Protein AF-A0A942H548-F1 (afdb_monomer_lite)

Sequence (192 aa):
MDWTNFQNAWGAPSSLSNEPTKTEELLSPDYLRLLDKLRAGETYWTFQQYADHIPQTTIDEALRCGDAIAEGKYAIKASAQLLARLQAEEAQSQMPAETLNQPESDEVAARGSIPIENSDPVQPSPRVFAAQWLRDLLQQEPRWVADIFALAKENGISIATLKRAKKSINAKSTKIGGYFGGEDTRWFWRLG

pLDDT: mean 73.09, std 19.84, range [37.75, 98.44]

Radius of gyration: 26.9 Å; chains: 1; bounding box: 75×50×57 Å

Structure (mmCIF, N/CA/C/O backbone):
data_AF-A0A942H548-F1
#
_entry.id   AF-A0A942H548-F1
#
loop_
_atom_site.group_PDB
_atom_site.id
_atom_site.type_symbol
_atom_site.label_atom_id
_atom_site.label_alt_id
_atom_site.label_comp_id
_atom_site.label_asym_id
_atom_site.label_entity_id
_atom_site.label_seq_id
_atom_site.pdbx_PDB_ins_code
_atom_site.Cartn_x
_atom_site.Cartn_y
_atom_site.Cartn_z
_atom_site.occupancy
_atom_site.B_iso_or_equiv
_atom_site.auth_seq_id
_atom_site.auth_comp_id
_atom_site.auth_asym_id
_atom_site.auth_atom_id
_atom_site.pdbx_PDB_model_num
ATOM 1 N N . MET A 1 1 ? 10.760 33.350 8.870 1.00 46.09 1 MET A N 1
ATOM 2 C CA . MET A 1 1 ? 10.696 31.973 8.336 1.00 46.09 1 MET A CA 1
ATOM 3 C C . MET A 1 1 ? 11.983 31.736 7.574 1.00 46.09 1 MET A C 1
ATOM 5 O O . MET A 1 1 ? 12.290 32.528 6.695 1.00 46.09 1 MET A O 1
ATOM 9 N N . ASP A 1 2 ? 12.767 30.749 8.002 1.00 39.16 2 ASP A N 1
ATOM 10 C CA . ASP A 1 2 ? 14.130 30.499 7.525 1.00 39.16 2 ASP A CA 1
ATOM 11 C C . ASP A 1 2 ? 14.107 29.544 6.322 1.00 39.16 2 ASP A C 1
ATOM 13 O O . ASP A 1 2 ? 13.696 28.387 6.439 1.00 39.16 2 ASP A O 1
ATOM 17 N N . TRP A 1 3 ? 14.490 30.062 5.154 1.00 37.75 3 TRP A N 1
ATOM 18 C CA . TRP A 1 3 ? 14.444 29.365 3.864 1.00 37.75 3 TRP A CA 1
ATOM 19 C C . TRP A 1 3 ? 15.502 28.259 3.724 1.00 37.75 3 TRP A C 1
ATOM 21 O O . TRP A 1 3 ? 15.379 27.396 2.855 1.00 37.75 3 TRP A O 1
ATOM 31 N N . THR A 1 4 ? 16.509 28.221 4.602 1.00 46.69 4 THR A N 1
ATOM 32 C CA . THR A 1 4 ? 17.592 27.225 4.535 1.00 46.69 4 THR A CA 1
ATOM 33 C C . THR A 1 4 ? 17.144 25.804 4.898 1.00 46.69 4 THR A C 1
ATOM 35 O O . THR A 1 4 ? 17.745 24.833 4.441 1.00 46.69 4 THR A O 1
ATOM 38 N N . ASN A 1 5 ? 16.036 25.641 5.630 1.00 46.97 5 ASN A N 1
ATOM 39 C CA . ASN A 1 5 ? 15.515 24.312 5.978 1.00 46.97 5 ASN A CA 1
ATOM 40 C C . ASN A 1 5 ? 14.705 23.635 4.860 1.00 46.97 5 ASN A C 1
ATOM 42 O O . ASN A 1 5 ? 14.459 22.431 4.940 1.00 46.97 5 ASN A O 1
ATOM 46 N N . PHE A 1 6 ? 14.310 24.360 3.808 1.00 45.47 6 PHE A N 1
ATOM 47 C CA . PHE A 1 6 ? 13.528 23.782 2.709 1.00 45.47 6 PHE A CA 1
ATOM 48 C C . PHE A 1 6 ? 14.407 23.014 1.704 1.00 45.47 6 PHE A C 1
ATOM 50 O O . PHE A 1 6 ? 13.978 21.998 1.158 1.00 45.47 6 PHE A O 1
ATOM 57 N N . GLN A 1 7 ? 15.667 23.429 1.524 1.00 44.53 7 GLN A N 1
ATOM 58 C CA . GLN A 1 7 ? 16.618 22.786 0.605 1.00 44.53 7 GLN A CA 1
ATOM 59 C C . GLN A 1 7 ? 17.118 21.413 1.091 1.00 44.53 7 GLN A C 1
ATOM 61 O O . GLN A 1 7 ? 17.481 20.574 0.275 1.00 44.53 7 GLN A O 1
ATOM 66 N N . ASN A 1 8 ? 17.075 21.131 2.397 1.00 50.12 8 ASN A N 1
ATOM 67 C CA . ASN A 1 8 ? 17.564 19.859 2.949 1.00 50.12 8 ASN A CA 1
ATOM 68 C C . ASN A 1 8 ? 16.547 18.703 2.866 1.00 50.12 8 ASN A C 1
ATOM 70 O O . ASN A 1 8 ? 16.916 17.547 3.069 1.00 50.12 8 ASN A O 1
ATOM 74 N N . ALA A 1 9 ? 15.270 18.982 2.575 1.00 44.31 9 ALA A N 1
ATOM 75 C CA . ALA A 1 9 ? 14.218 17.959 2.525 1.00 44.31 9 ALA A CA 1
ATOM 76 C C . ALA A 1 9 ? 14.162 17.194 1.188 1.00 44.31 9 ALA A C 1
ATOM 78 O O . ALA A 1 9 ? 13.584 16.109 1.120 1.00 44.31 9 ALA A O 1
ATOM 79 N N . TRP A 1 10 ? 14.790 17.731 0.143 1.00 43.31 10 TRP A N 1
ATOM 80 C CA . TRP A 1 10 ? 14.848 17.138 -1.188 1.00 43.31 10 TRP A CA 1
ATOM 81 C C . TRP A 1 10 ? 16.309 17.097 -1.599 1.00 43.31 10 TRP A C 1
ATOM 83 O O . TRP A 1 10 ? 16.866 18.131 -1.943 1.00 43.31 10 TRP A O 1
ATOM 93 N N . GLY A 1 11 ? 16.944 15.928 -1.496 1.00 41.53 11 GLY A N 1
ATOM 94 C CA . GLY A 1 11 ? 18.355 15.744 -1.830 1.00 41.53 11 GLY A CA 1
ATOM 95 C C . GLY A 1 11 ? 18.658 16.162 -3.268 1.00 41.53 11 GLY A C 1
ATOM 96 O O . GLY A 1 11 ? 18.587 15.345 -4.182 1.00 41.53 11 GLY A O 1
ATOM 97 N N . ALA A 1 12 ? 18.992 17.435 -3.457 1.00 44.34 12 ALA A N 1
ATOM 98 C CA . ALA A 1 12 ? 19.533 17.953 -4.693 1.00 44.34 12 ALA A CA 1
ATOM 99 C C . ALA A 1 12 ? 20.971 17.422 -4.824 1.00 44.34 12 ALA A C 1
ATOM 101 O O . ALA A 1 12 ? 21.769 17.611 -3.899 1.00 44.34 12 ALA A O 1
ATOM 102 N N . PRO A 1 13 ? 21.331 16.740 -5.925 1.00 39.03 13 PRO A N 1
ATOM 103 C CA . PRO A 1 13 ? 22.716 16.361 -6.162 1.00 39.03 13 PRO A CA 1
ATOM 104 C C . PRO A 1 13 ? 23.574 17.633 -6.215 1.00 39.03 13 PRO A C 1
ATOM 106 O O . PRO A 1 13 ? 23.338 18.520 -7.033 1.00 39.03 13 PRO A O 1
ATOM 109 N N . SER A 1 14 ? 24.558 17.741 -5.317 1.00 45.34 14 SER A N 1
ATOM 110 C CA . SER A 1 14 ? 25.408 18.927 -5.107 1.00 45.34 14 SER A CA 1
ATOM 111 C C . SER A 1 14 ? 26.440 19.179 -6.220 1.00 45.34 14 SER A C 1
ATOM 113 O O . SER A 1 14 ? 27.550 19.632 -5.957 1.00 45.34 14 SER A O 1
ATOM 115 N N . SER A 1 15 ? 26.096 18.900 -7.474 1.00 44.72 15 SER A N 1
ATOM 116 C CA . SER A 1 15 ? 26.958 19.155 -8.626 1.00 44.72 15 SER A CA 1
ATOM 117 C C . SER A 1 15 ? 26.125 19.434 -9.878 1.00 44.72 15 SER A C 1
ATOM 119 O O . SER A 1 15 ? 26.164 18.676 -10.844 1.00 44.72 15 SER A O 1
ATOM 121 N N . LEU A 1 16 ? 25.355 20.522 -9.862 1.00 43.84 16 LEU A N 1
ATOM 122 C CA . LEU A 1 16 ? 24.965 21.192 -11.101 1.00 43.84 16 LEU A CA 1
ATOM 123 C C . LEU A 1 16 ? 26.108 22.143 -11.455 1.00 43.84 16 LEU A C 1
ATOM 125 O O . LEU A 1 16 ? 26.231 23.232 -10.899 1.00 43.84 16 LEU A O 1
ATOM 129 N N . SER A 1 17 ? 27.007 21.681 -12.319 1.00 51.72 17 SER A N 1
ATOM 130 C CA . SER A 1 17 ? 27.953 22.553 -13.005 1.00 51.72 17 SER A CA 1
ATOM 131 C C . SER A 1 17 ? 27.166 23.612 -13.779 1.00 51.72 17 SER A C 1
ATOM 133 O O . SER A 1 17 ? 26.305 23.259 -14.579 1.00 51.72 17 SER A O 1
ATOM 135 N N . ASN A 1 18 ? 27.489 24.891 -13.581 1.00 53.12 18 ASN A N 1
ATOM 136 C CA . ASN A 1 18 ? 26.935 26.036 -14.321 1.00 53.12 18 ASN A CA 1
ATOM 137 C C . ASN A 1 18 ? 27.386 26.093 -15.797 1.00 53.12 18 ASN A C 1
ATOM 139 O O . ASN A 1 18 ? 27.408 27.167 -16.395 1.00 53.12 18 ASN A O 1
ATOM 143 N N . GLU A 1 19 ? 27.788 24.970 -16.392 1.00 47.78 19 GLU A N 1
ATOM 144 C CA . GLU A 1 19 ? 28.104 24.952 -17.814 1.00 47.78 19 GLU A CA 1
ATOM 145 C C . GLU A 1 19 ? 26.805 24.774 -18.608 1.00 47.78 19 GLU A C 1
ATOM 147 O O . GLU A 1 19 ? 26.118 23.764 -18.413 1.00 47.78 19 GLU A O 1
ATOM 152 N N . PRO A 1 20 ? 26.439 25.739 -19.473 1.00 49.62 20 PRO A N 1
ATOM 153 C CA . PRO A 1 20 ? 25.270 25.604 -20.326 1.00 49.62 20 PRO A CA 1
ATOM 154 C C . PRO A 1 20 ? 25.464 24.367 -21.201 1.00 49.62 20 PRO A C 1
ATOM 156 O O . PRO A 1 20 ? 26.431 24.246 -21.958 1.00 49.62 20 PRO A O 1
ATOM 159 N N . THR A 1 21 ? 24.568 23.394 -21.057 1.00 52.28 21 THR A N 1
ATOM 160 C CA . THR A 1 21 ? 24.569 22.220 -21.934 1.00 52.28 21 THR A CA 1
ATOM 161 C C . THR A 1 21 ? 24.305 22.684 -23.369 1.00 52.28 21 THR A C 1
ATOM 163 O O . THR A 1 21 ? 23.505 23.590 -23.585 1.00 52.28 21 THR A O 1
ATOM 166 N N . LYS A 1 22 ? 24.949 22.064 -24.371 1.00 53.44 22 LYS A N 1
ATOM 167 C CA . LYS A 1 22 ? 24.788 22.388 -25.812 1.00 53.44 22 LYS A CA 1
ATOM 168 C C . LYS A 1 22 ? 23.331 22.419 -26.311 1.00 53.44 22 LYS A C 1
ATOM 170 O O . LYS A 1 22 ? 23.059 22.907 -27.398 1.00 53.44 22 LYS A O 1
ATOM 175 N N . THR A 1 23 ? 22.395 21.898 -25.529 1.00 53.31 23 THR A N 1
ATOM 176 C CA . THR A 1 23 ? 20.947 21.965 -25.737 1.00 53.31 23 THR A CA 1
ATOM 177 C C . THR A 1 23 ? 20.336 23.351 -25.497 1.00 53.31 23 THR A C 1
ATOM 179 O O . THR A 1 23 ? 19.294 23.639 -26.078 1.00 53.31 23 THR A O 1
ATOM 182 N N . GLU A 1 24 ? 20.963 24.233 -24.709 1.00 51.31 24 GLU A N 1
ATOM 183 C CA . GLU A 1 24 ? 20.457 25.597 -24.469 1.00 51.31 24 GLU A CA 1
ATOM 184 C C . GLU A 1 24 ? 20.645 26.533 -25.682 1.00 51.31 24 GLU A C 1
ATOM 186 O O . GLU A 1 24 ? 19.904 27.504 -25.808 1.00 51.31 24 GLU A O 1
ATOM 191 N N . GLU A 1 25 ? 21.540 26.214 -26.631 1.00 56.31 25 GLU A N 1
ATOM 192 C CA . GLU A 1 25 ? 21.738 26.996 -27.872 1.00 56.31 25 GLU A CA 1
ATOM 193 C C . GLU A 1 25 ? 20.545 26.932 -28.845 1.00 56.31 25 GLU A C 1
ATOM 195 O O . GLU A 1 25 ? 20.429 27.780 -29.729 1.00 56.31 25 GLU A O 1
ATOM 200 N N . LEU A 1 26 ? 19.651 25.948 -28.693 1.00 54.16 26 LEU A N 1
ATOM 201 C CA . LEU A 1 26 ? 18.464 25.782 -29.543 1.00 54.16 26 LEU A CA 1
ATOM 202 C C . LEU A 1 26 ? 17.188 26.363 -28.922 1.00 54.16 26 LEU A C 1
ATOM 204 O O . LEU A 1 26 ? 16.129 26.328 -29.546 1.00 54.16 26 LEU A O 1
ATOM 208 N N . LEU A 1 27 ? 17.262 26.888 -27.698 1.00 64.62 27 LEU A N 1
ATOM 209 C CA . LEU A 1 27 ? 16.102 27.439 -27.013 1.00 64.62 27 LEU A CA 1
ATOM 210 C C . LEU A 1 27 ? 15.913 28.908 -27.400 1.00 64.62 27 LEU A C 1
ATOM 212 O O . LEU A 1 27 ? 16.858 29.696 -27.415 1.00 64.62 27 LEU A O 1
ATOM 216 N N . SER A 1 28 ? 14.668 29.291 -27.694 1.00 75.62 28 SER A N 1
ATOM 217 C CA . SER A 1 28 ? 14.318 30.693 -27.941 1.00 75.62 28 SER A CA 1
ATOM 218 C C . SER A 1 28 ? 14.776 31.578 -26.764 1.00 75.62 28 SER A C 1
ATOM 220 O O . SER A 1 28 ? 14.585 31.181 -25.607 1.00 75.62 28 SER A O 1
ATOM 222 N N . PRO A 1 29 ? 15.315 32.790 -27.012 1.00 76.31 29 PRO A N 1
ATOM 223 C CA . PRO A 1 29 ? 15.726 33.724 -25.959 1.00 76.31 29 PRO A CA 1
ATOM 224 C C . PRO A 1 29 ? 14.649 33.989 -24.896 1.00 76.31 29 PRO A C 1
ATOM 226 O O . PRO A 1 29 ? 14.970 34.229 -23.731 1.00 76.31 29 PRO A O 1
ATOM 229 N N . ASP A 1 30 ? 13.371 33.911 -25.271 1.00 72.56 30 ASP A N 1
ATOM 230 C CA . ASP A 1 30 ? 12.255 34.101 -24.343 1.00 72.56 30 ASP A CA 1
ATOM 231 C C . ASP A 1 30 ? 12.078 32.917 -23.379 1.00 72.56 30 ASP A C 1
ATOM 233 O O . ASP A 1 30 ? 11.732 33.114 -22.214 1.00 72.56 30 ASP A O 1
ATOM 237 N N . TYR A 1 31 ? 12.385 31.695 -23.821 1.00 69.56 31 TYR A N 1
ATOM 238 C CA . TYR A 1 31 ? 12.339 30.504 -22.970 1.00 69.56 31 TYR A CA 1
ATOM 239 C C . TYR A 1 31 ? 13.481 30.499 -21.946 1.00 69.56 31 TYR A C 1
ATOM 241 O O . TYR A 1 31 ? 13.267 30.177 -20.778 1.00 69.56 31 TYR A O 1
ATOM 249 N N . LEU A 1 32 ? 14.676 30.946 -22.345 1.00 75.00 32 LEU A N 1
ATOM 250 C CA . LEU A 1 32 ? 15.810 31.105 -21.428 1.00 75.00 32 LEU A CA 1
ATOM 251 C C . LEU A 1 32 ? 15.511 32.145 -20.335 1.00 75.00 32 LEU A C 1
ATOM 253 O O . LEU A 1 32 ? 15.750 31.889 -19.157 1.00 75.00 32 LEU A O 1
ATOM 257 N N . ARG A 1 33 ? 14.874 33.271 -20.690 1.00 73.31 33 ARG A N 1
ATOM 258 C CA . ARG A 1 33 ? 14.412 34.273 -19.710 1.00 73.31 33 ARG A CA 1
ATOM 259 C C . ARG A 1 33 ? 13.377 33.720 -18.728 1.00 73.31 33 ARG A C 1
ATOM 261 O O . ARG A 1 33 ? 13.361 34.136 -17.571 1.00 73.31 33 ARG A O 1
ATOM 268 N N . LEU A 1 34 ? 12.502 32.817 -19.175 1.00 68.94 34 LEU A N 1
ATOM 269 C CA . LEU A 1 34 ? 11.529 32.147 -18.308 1.00 68.94 34 LEU A CA 1
ATOM 270 C C . LEU A 1 34 ? 12.237 31.232 -17.295 1.00 68.94 34 LEU A C 1
ATOM 272 O O . LEU A 1 34 ? 11.929 31.288 -16.104 1.00 68.94 34 LEU A O 1
ATOM 276 N N . LEU A 1 35 ? 13.203 30.428 -17.753 1.00 70.56 35 LEU A N 1
ATOM 277 C CA . LEU A 1 35 ? 13.991 29.545 -16.889 1.00 70.56 35 LEU A CA 1
ATOM 278 C C . LEU A 1 35 ? 14.817 30.323 -15.860 1.00 70.56 35 LEU A C 1
ATOM 280 O O . LEU A 1 35 ? 14.857 29.920 -14.699 1.00 70.56 35 LEU A O 1
ATOM 284 N N . ASP A 1 36 ? 15.416 31.452 -16.241 1.00 75.50 36 ASP A N 1
ATOM 285 C CA . ASP A 1 36 ? 16.165 32.304 -15.309 1.00 75.50 36 ASP A CA 1
ATOM 286 C C . ASP A 1 36 ? 15.270 32.881 -14.208 1.00 75.50 36 ASP A C 1
ATOM 288 O O . ASP A 1 36 ? 15.649 32.867 -13.037 1.00 75.50 36 ASP A O 1
ATOM 292 N N . LYS A 1 37 ? 14.048 33.317 -14.543 1.00 69.19 37 LYS A N 1
ATOM 293 C CA . LYS A 1 37 ? 13.070 33.791 -13.547 1.00 69.19 37 LYS A CA 1
ATOM 294 C C . LYS A 1 37 ? 12.619 32.683 -12.596 1.00 69.19 37 LYS A C 1
ATOM 296 O O . LYS A 1 37 ? 12.515 32.915 -11.392 1.00 69.19 37 LYS A O 1
ATOM 301 N N . LEU A 1 38 ? 12.397 31.474 -13.120 1.00 65.94 38 LEU A N 1
ATOM 302 C CA . LEU A 1 38 ? 12.081 30.298 -12.303 1.00 65.94 38 LEU A CA 1
ATOM 303 C C . LEU A 1 38 ? 13.238 29.943 -11.360 1.00 65.94 38 LEU A C 1
ATOM 305 O O . LEU A 1 38 ? 13.009 29.730 -10.170 1.00 65.94 38 LEU A O 1
ATOM 309 N N . ARG A 1 39 ? 14.483 29.939 -11.860 1.00 69.44 39 ARG A N 1
ATOM 310 C CA . ARG A 1 39 ? 15.692 29.704 -11.050 1.00 69.44 39 ARG A CA 1
ATOM 311 C C . ARG A 1 39 ? 15.902 30.795 -9.996 1.00 69.44 39 ARG A C 1
ATOM 313 O O . ARG A 1 39 ? 16.350 30.485 -8.895 1.00 69.44 39 ARG A O 1
ATOM 320 N N . ALA A 1 40 ? 15.544 32.043 -10.297 1.00 73.62 40 ALA A N 1
ATOM 321 C CA . ALA A 1 40 ? 15.608 33.169 -9.365 1.00 73.62 40 ALA A CA 1
ATOM 322 C C . ALA A 1 40 ? 14.534 33.124 -8.258 1.00 73.62 40 ALA A C 1
ATOM 324 O O . ALA A 1 40 ? 14.549 33.962 -7.357 1.00 73.62 40 ALA A O 1
ATOM 325 N N . GLY A 1 41 ? 13.611 32.153 -8.293 1.00 55.72 41 GLY A N 1
ATOM 326 C CA . GLY A 1 41 ? 12.559 32.011 -7.286 1.00 55.72 41 GLY A CA 1
ATOM 327 C C . GLY A 1 41 ? 11.485 33.099 -7.364 1.00 55.72 41 GLY A C 1
ATOM 328 O O . GLY A 1 41 ? 10.730 33.279 -6.406 1.00 55.72 41 GLY A O 1
ATOM 329 N N . GLU A 1 42 ? 11.393 33.819 -8.486 1.00 67.25 42 GLU A N 1
ATOM 330 C CA . GLU A 1 42 ? 10.318 34.778 -8.725 1.00 67.25 42 GLU A CA 1
ATOM 331 C C . GLU A 1 42 ? 9.002 33.999 -8.896 1.00 67.25 42 GLU A C 1
ATOM 333 O O . GLU A 1 42 ? 8.771 33.289 -9.872 1.00 67.25 42 GLU A O 1
ATOM 338 N N . THR A 1 43 ? 8.162 34.056 -7.864 1.00 52.25 43 THR A N 1
ATOM 339 C CA . THR A 1 43 ? 7.003 33.180 -7.647 1.00 52.25 43 THR A CA 1
ATOM 340 C C . THR A 1 43 ? 5.971 33.155 -8.783 1.00 52.25 43 THR A C 1
ATOM 342 O O . THR A 1 43 ? 5.603 34.199 -9.312 1.00 52.25 43 THR A O 1
ATOM 345 N N . TYR A 1 44 ? 5.430 31.947 -9.011 1.00 48.50 44 TYR A N 1
ATOM 346 C CA . TYR A 1 44 ? 4.186 31.456 -9.655 1.00 48.50 44 TYR A CA 1
ATOM 347 C C . TYR A 1 44 ? 3.155 32.426 -10.280 1.00 48.50 44 TYR A C 1
ATOM 349 O O . TYR A 1 44 ? 2.480 32.040 -11.232 1.00 48.50 44 TYR A O 1
ATOM 357 N N . TRP A 1 45 ? 3.004 33.658 -9.789 1.00 44.44 45 TRP A N 1
ATOM 358 C CA . TRP A 1 45 ? 2.033 34.635 -10.302 1.00 44.44 45 TRP A CA 1
ATOM 359 C C . TRP A 1 45 ? 2.332 35.096 -11.734 1.00 44.44 45 TRP A C 1
ATOM 361 O O . TRP A 1 45 ? 1.413 35.425 -12.481 1.00 44.44 45 TRP A O 1
ATOM 371 N N . THR A 1 46 ? 3.596 35.058 -12.155 1.00 52.59 46 THR A N 1
ATOM 372 C CA . THR A 1 46 ? 3.983 35.371 -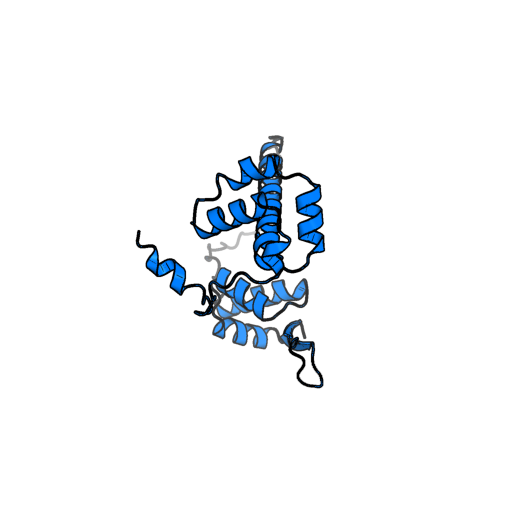13.537 1.00 52.59 46 THR A CA 1
ATOM 373 C C . THR A 1 46 ? 3.656 34.244 -14.507 1.00 52.59 46 THR A C 1
ATOM 375 O O . THR A 1 46 ? 3.467 34.521 -15.685 1.00 52.59 46 THR A O 1
ATOM 378 N N . PHE A 1 47 ? 3.536 32.994 -14.049 1.00 46.91 47 PHE A N 1
ATOM 379 C CA . PHE A 1 47 ? 3.391 31.847 -14.947 1.00 46.91 47 PHE A CA 1
ATOM 380 C C . PHE A 1 47 ? 2.055 31.866 -15.690 1.00 46.91 47 PHE A C 1
ATOM 382 O O . PHE A 1 47 ? 2.011 31.581 -16.880 1.00 46.91 47 PHE A O 1
ATOM 389 N N . GLN A 1 48 ? 0.981 32.270 -15.011 1.00 49.06 48 GLN A N 1
ATOM 390 C CA . GLN A 1 48 ? -0.353 32.333 -15.605 1.00 49.06 48 GLN A CA 1
ATOM 391 C C . GLN A 1 48 ? -0.489 33.516 -16.576 1.00 49.06 48 GLN A C 1
ATOM 393 O O . GLN A 1 48 ? -1.042 33.354 -17.654 1.00 49.06 48 GLN A O 1
ATOM 398 N N . GLN A 1 49 ? 0.120 34.665 -16.257 1.00 55.75 49 GLN A N 1
ATOM 399 C CA . GLN A 1 49 ? 0.171 35.822 -17.162 1.00 55.75 49 GLN A CA 1
ATOM 400 C C . GLN A 1 49 ? 1.102 35.606 -18.366 1.00 55.75 49 GLN A C 1
ATOM 402 O O . GLN A 1 49 ? 0.883 36.194 -19.419 1.00 55.75 49 GLN A O 1
ATOM 407 N N . TYR A 1 50 ? 2.148 34.782 -18.230 1.00 53.03 50 TYR A N 1
ATOM 408 C CA . TYR A 1 50 ? 3.032 34.441 -19.347 1.00 53.03 50 TYR A CA 1
ATOM 409 C C . TYR A 1 50 ? 2.462 33.319 -20.216 1.00 53.03 50 TYR A C 1
ATOM 411 O O . TYR A 1 50 ? 2.637 33.373 -21.427 1.00 53.03 50 TYR A O 1
ATOM 419 N N . ALA A 1 51 ? 1.769 32.335 -19.629 1.00 58.06 51 ALA A N 1
ATOM 420 C CA . ALA A 1 51 ? 1.198 31.193 -20.348 1.00 58.06 51 ALA A CA 1
ATOM 421 C C . ALA A 1 51 ? 0.230 31.620 -21.462 1.00 58.06 51 ALA A C 1
ATOM 423 O O . ALA A 1 51 ? 0.269 31.035 -22.542 1.00 58.06 51 ALA A O 1
ATOM 424 N N . ASP A 1 52 ? -0.541 32.689 -21.246 1.00 58.09 52 ASP A N 1
ATOM 425 C CA . ASP A 1 52 ? -1.458 33.253 -22.248 1.00 58.09 52 ASP A CA 1
ATOM 426 C C . ASP A 1 52 ? -0.735 33.907 -23.447 1.00 58.09 52 ASP A C 1
ATOM 428 O O . ASP A 1 52 ? -1.346 34.180 -24.481 1.00 58.09 52 ASP A O 1
ATOM 432 N N . HIS A 1 53 ? 0.574 34.150 -23.333 1.00 60.12 53 HIS A N 1
ATOM 433 C CA . HIS A 1 53 ? 1.409 34.755 -24.372 1.00 60.12 53 HIS A CA 1
ATOM 434 C C . HIS A 1 53 ? 2.425 33.788 -24.990 1.00 60.12 53 HIS A C 1
ATOM 436 O O . HIS A 1 53 ? 3.150 34.191 -25.901 1.00 60.12 53 HIS A O 1
ATOM 442 N N . ILE A 1 54 ? 2.489 32.527 -24.543 1.00 59.44 54 ILE A N 1
ATOM 443 C CA . ILE A 1 54 ? 3.366 31.527 -25.160 1.00 59.44 54 ILE A CA 1
ATOM 444 C C . ILE A 1 54 ? 2.703 31.047 -26.458 1.00 59.44 54 ILE A C 1
ATOM 446 O O . ILE A 1 54 ? 1.617 30.466 -26.411 1.00 59.44 54 ILE A O 1
ATOM 450 N N . PRO A 1 55 ? 3.333 31.243 -27.631 1.00 72.31 55 PRO A N 1
ATOM 451 C CA . PRO A 1 55 ? 2.813 30.698 -28.875 1.00 72.31 55 PRO A CA 1
ATOM 452 C C . PRO A 1 55 ? 2.721 29.173 -28.780 1.00 72.31 55 PRO A C 1
ATOM 454 O O . PRO A 1 55 ? 3.666 28.520 -28.335 1.00 72.31 55 PRO A O 1
ATOM 457 N N . GLN A 1 56 ? 1.615 28.594 -29.253 1.00 64.44 56 GLN A N 1
ATOM 458 C CA . GLN A 1 56 ? 1.389 27.141 -29.229 1.00 64.44 56 GLN A CA 1
ATOM 459 C C . GLN A 1 56 ? 2.555 26.349 -29.852 1.00 64.44 56 GLN A C 1
ATOM 461 O O . GLN A 1 56 ? 2.904 25.270 -29.383 1.00 64.44 56 GLN A O 1
ATOM 466 N N . THR A 1 57 ? 3.230 26.931 -30.845 1.00 66.81 57 THR A N 1
ATOM 467 C CA . THR A 1 57 ? 4.409 26.354 -31.502 1.00 66.81 57 THR A CA 1
ATOM 468 C C . THR A 1 57 ? 5.570 26.091 -30.541 1.00 66.81 57 THR A C 1
ATOM 470 O O . THR A 1 57 ? 6.263 25.091 -30.690 1.00 66.81 57 THR A O 1
ATOM 473 N N . THR A 1 58 ? 5.761 26.943 -29.530 1.00 59.44 58 THR A N 1
ATOM 474 C CA . THR A 1 58 ? 6.812 26.791 -28.511 1.00 59.44 58 THR A CA 1
ATOM 475 C C . THR A 1 58 ? 6.498 25.635 -27.560 1.00 59.44 58 THR A C 1
ATOM 477 O O . THR A 1 58 ? 7.399 24.913 -27.135 1.00 59.44 58 THR A O 1
ATOM 480 N N . ILE A 1 59 ? 5.213 25.424 -27.254 1.00 58.66 59 ILE A N 1
ATOM 481 C CA . ILE A 1 59 ? 4.742 24.283 -26.455 1.00 58.66 59 ILE A CA 1
ATOM 482 C C . ILE A 1 59 ? 4.963 22.979 -27.233 1.00 58.66 59 ILE A C 1
ATOM 484 O O . ILE A 1 59 ? 5.483 22.008 -26.682 1.00 58.66 59 ILE A O 1
ATOM 488 N N . ASP A 1 60 ? 4.630 22.972 -28.523 1.00 62.47 60 ASP A N 1
ATOM 489 C CA . ASP A 1 60 ? 4.784 21.803 -29.390 1.00 62.47 60 ASP A CA 1
ATOM 490 C C . ASP A 1 60 ? 6.261 21.428 -29.605 1.00 62.47 60 ASP A C 1
ATOM 492 O O . ASP A 1 60 ? 6.604 20.245 -29.628 1.00 62.47 60 ASP A O 1
ATOM 496 N N . GLU A 1 61 ? 7.154 22.416 -29.716 1.00 55.88 61 GLU A N 1
ATOM 497 C CA . GLU A 1 61 ? 8.601 22.213 -29.852 1.00 55.88 61 GLU A CA 1
ATOM 498 C C . GLU A 1 61 ? 9.234 21.693 -28.552 1.00 55.88 61 GLU A C 1
ATOM 500 O O . GLU A 1 61 ? 10.006 20.733 -28.580 1.00 55.88 61 GLU A O 1
ATOM 505 N N . ALA A 1 62 ? 8.817 22.220 -27.395 1.00 54.44 62 ALA A N 1
ATOM 506 C CA . ALA A 1 62 ? 9.230 21.708 -26.088 1.00 54.44 62 ALA A CA 1
ATOM 507 C C . ALA A 1 62 ? 8.771 20.255 -25.851 1.00 54.44 62 ALA A C 1
ATOM 509 O O . ALA A 1 62 ? 9.528 19.445 -25.312 1.00 54.44 62 ALA A O 1
ATOM 510 N N . LEU A 1 63 ? 7.561 19.893 -26.298 1.00 55.94 63 LEU A N 1
ATOM 511 C CA . LEU A 1 63 ? 7.076 18.507 -26.275 1.00 55.94 63 LEU A CA 1
ATOM 512 C C . LEU A 1 63 ? 7.870 17.598 -27.226 1.00 55.94 63 LEU A C 1
ATOM 514 O O . LEU A 1 63 ? 8.051 16.415 -26.931 1.00 55.94 63 LEU A O 1
ATOM 518 N N . ARG A 1 64 ? 8.366 18.140 -28.345 1.00 54.66 64 ARG A N 1
ATOM 519 C CA . ARG A 1 64 ? 9.181 17.414 -29.330 1.00 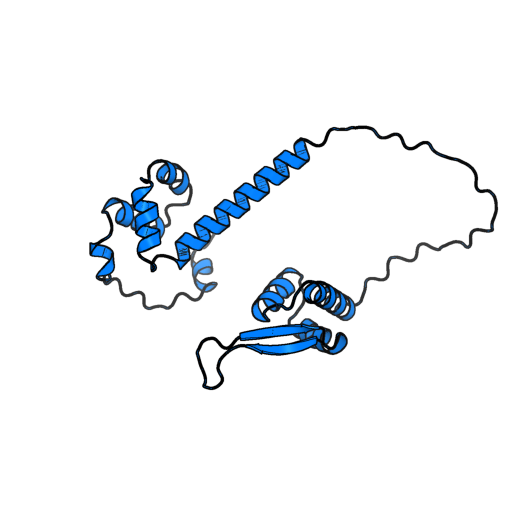54.66 64 ARG A CA 1
ATOM 520 C C . ARG A 1 64 ? 10.586 17.090 -28.817 1.00 54.66 64 ARG A C 1
ATOM 522 O O . ARG A 1 64 ? 11.119 16.042 -29.168 1.00 54.66 64 ARG A O 1
ATOM 529 N N . CYS A 1 65 ? 11.166 17.961 -27.991 1.00 51.56 65 CYS A N 1
ATOM 530 C CA . CYS A 1 65 ? 12.559 17.868 -27.541 1.00 51.56 65 CYS A CA 1
ATOM 531 C C . CYS A 1 65 ? 12.810 16.952 -26.329 1.00 51.56 65 CYS A C 1
ATOM 533 O O . CYS A 1 65 ? 13.955 16.839 -25.915 1.00 51.56 65 CYS A O 1
ATOM 535 N N . GLY A 1 66 ? 11.798 16.274 -25.772 1.00 46.06 66 GLY A N 1
ATOM 536 C CA . GLY A 1 66 ? 11.969 15.089 -24.908 1.00 46.06 66 GLY A CA 1
ATOM 537 C C . GLY A 1 66 ? 12.625 15.263 -23.522 1.00 46.06 66 GLY A C 1
ATOM 538 O O . GLY A 1 66 ? 12.341 14.462 -22.633 1.00 46.06 66 GLY A O 1
ATOM 539 N N . ASP A 1 67 ? 13.419 16.310 -23.288 1.00 46.31 67 ASP A N 1
ATOM 540 C CA . ASP A 1 67 ? 14.353 16.364 -22.151 1.00 46.31 67 ASP A CA 1
ATOM 541 C C . ASP A 1 67 ? 13.983 17.389 -21.061 1.00 46.31 67 ASP A C 1
ATOM 543 O O . ASP A 1 67 ? 14.395 17.243 -19.913 1.00 46.31 67 ASP A O 1
ATOM 547 N N . ALA A 1 68 ? 13.090 18.352 -21.324 1.00 47.59 68 ALA A N 1
ATOM 548 C CA . ALA A 1 68 ? 12.589 19.305 -20.309 1.00 47.59 68 ALA A CA 1
ATOM 549 C C . ALA A 1 68 ? 11.448 18.731 -19.429 1.00 47.59 68 ALA A C 1
ATOM 551 O O . ALA A 1 68 ? 10.614 19.444 -18.866 1.00 47.59 68 ALA A O 1
ATOM 552 N N . ILE A 1 69 ? 11.356 17.404 -19.363 1.00 46.84 69 ILE A N 1
ATOM 553 C CA . ILE A 1 69 ? 10.105 16.693 -19.108 1.00 46.84 69 ILE A CA 1
ATOM 554 C C . ILE A 1 69 ? 9.811 16.432 -17.623 1.00 46.84 69 ILE A C 1
ATOM 556 O O . ILE A 1 69 ? 8.666 16.129 -17.285 1.00 46.84 69 ILE A O 1
ATOM 560 N N . ALA A 1 70 ? 10.771 16.570 -16.709 1.00 45.75 70 ALA A N 1
ATOM 561 C CA . ALA A 1 70 ? 10.468 16.375 -15.292 1.00 45.75 70 ALA A CA 1
ATOM 562 C C . ALA A 1 70 ? 9.606 17.529 -14.754 1.00 45.75 70 ALA A C 1
ATOM 564 O O . ALA A 1 70 ? 8.474 17.301 -14.338 1.00 45.75 70 ALA A O 1
ATOM 565 N N . GLU A 1 71 ? 10.083 18.770 -14.839 1.00 47.25 71 GLU A N 1
ATOM 566 C CA . GLU A 1 71 ? 9.422 19.921 -14.207 1.00 47.25 71 GLU A CA 1
ATOM 567 C C . GLU A 1 71 ? 8.153 20.367 -14.953 1.00 47.25 71 GLU A C 1
ATOM 569 O O . GLU A 1 71 ? 7.132 20.654 -14.322 1.00 47.25 71 GLU A O 1
ATOM 574 N N . GLY A 1 72 ? 8.144 20.297 -16.291 1.00 48.41 72 GLY A N 1
ATOM 575 C CA . GLY A 1 72 ? 6.962 20.624 -17.098 1.00 48.41 72 GLY A CA 1
ATOM 576 C C . GLY A 1 72 ? 5.796 19.642 -16.918 1.00 48.41 72 GLY A C 1
ATOM 577 O O . GLY A 1 72 ? 4.637 20.057 -16.855 1.00 48.41 72 GLY A O 1
ATOM 578 N N . LYS A 1 73 ? 6.069 18.337 -16.752 1.00 51.16 73 LYS A N 1
ATOM 579 C CA . LYS A 1 73 ? 5.006 17.346 -16.489 1.00 51.16 73 LYS A CA 1
ATOM 580 C C . LYS A 1 73 ? 4.335 17.566 -15.136 1.00 51.16 73 LYS A C 1
ATOM 582 O O . LYS A 1 73 ? 3.129 17.336 -15.025 1.00 51.16 73 LYS A O 1
ATOM 587 N N . TYR A 1 74 ? 5.081 18.013 -14.123 1.00 54.97 74 TYR A N 1
ATOM 588 C CA . TYR A 1 74 ? 4.500 18.336 -12.820 1.00 54.97 74 TYR A CA 1
ATOM 589 C C . TYR A 1 74 ? 3.585 19.556 -12.899 1.00 54.97 74 TYR A C 1
ATOM 591 O O . TYR A 1 74 ? 2.489 19.503 -12.345 1.00 54.97 74 TYR A O 1
ATOM 599 N N . ALA A 1 75 ? 3.973 20.593 -13.646 1.00 57.50 75 ALA A N 1
ATOM 600 C CA . ALA A 1 75 ? 3.126 21.764 -13.861 1.00 57.50 75 ALA A CA 1
ATOM 601 C C . ALA A 1 75 ? 1.813 21.397 -14.578 1.00 57.50 75 ALA A C 1
ATOM 603 O O . ALA A 1 75 ? 0.736 21.744 -14.104 1.00 57.50 75 ALA A O 1
ATOM 604 N N . ILE A 1 76 ? 1.875 20.601 -15.653 1.00 65.50 76 ILE A N 1
ATOM 605 C CA . ILE A 1 76 ? 0.675 20.166 -16.392 1.00 65.50 76 ILE A CA 1
ATOM 606 C C . ILE A 1 76 ? -0.245 19.307 -15.508 1.00 65.50 76 ILE A C 1
ATOM 608 O O . ILE A 1 76 ? -1.463 19.499 -15.500 1.00 65.50 76 ILE A O 1
ATOM 612 N N . LYS A 1 77 ? 0.319 18.379 -14.723 1.00 66.75 77 LYS A N 1
ATOM 613 C CA . LYS A 1 77 ? -0.463 17.524 -13.817 1.00 66.75 77 LYS A CA 1
ATOM 614 C C . LYS A 1 77 ? -1.107 18.326 -12.681 1.00 66.75 77 LYS A C 1
ATOM 616 O O . LYS A 1 77 ? -2.259 18.059 -12.344 1.00 66.75 77 LYS A O 1
ATOM 621 N N . ALA A 1 78 ? -0.395 19.303 -12.120 1.00 63.88 78 ALA A N 1
ATOM 622 C CA . ALA A 1 78 ? -0.922 20.188 -11.084 1.00 63.88 78 ALA A CA 1
ATOM 623 C C . ALA A 1 78 ? -2.078 21.051 -11.615 1.00 63.88 78 ALA A C 1
ATOM 625 O O . ALA A 1 78 ? -3.126 21.127 -10.974 1.00 63.88 78 ALA A O 1
ATOM 626 N N . SER A 1 79 ? -1.943 21.614 -12.821 1.00 69.25 79 SER A N 1
ATOM 627 C CA . SER A 1 79 ? -3.007 22.390 -13.470 1.00 69.25 79 SER A CA 1
ATOM 628 C C . SER A 1 79 ? -4.255 21.547 -13.749 1.00 69.25 79 SER A C 1
ATOM 630 O O . SER A 1 79 ? -5.370 21.991 -13.486 1.00 69.25 79 SER A O 1
ATOM 632 N N . ALA A 1 80 ? -4.087 20.300 -14.205 1.00 71.81 80 ALA A N 1
ATOM 633 C CA . ALA A 1 80 ? -5.208 19.385 -14.430 1.00 71.81 80 ALA A CA 1
ATOM 634 C C . ALA A 1 80 ? -5.947 19.024 -13.126 1.00 71.81 80 ALA A C 1
ATOM 636 O O . ALA A 1 80 ? -7.175 18.953 -13.105 1.00 71.81 80 ALA A O 1
ATOM 637 N N . GLN A 1 81 ? -5.214 18.831 -12.024 1.00 75.69 81 GLN A N 1
ATOM 638 C CA . GLN A 1 81 ? -5.808 18.566 -10.709 1.00 75.69 81 GLN A CA 1
ATOM 639 C C . GLN A 1 81 ? -6.567 19.778 -10.156 1.00 75.69 81 GLN A C 1
ATOM 641 O O . GLN A 1 81 ? -7.633 19.608 -9.565 1.00 75.69 81 GLN A O 1
ATOM 646 N N . LEU A 1 82 ? -6.049 20.991 -10.369 1.00 80.12 82 LEU A N 1
ATOM 647 C CA . LEU A 1 82 ? -6.726 22.223 -9.967 1.00 80.12 82 LEU A CA 1
ATOM 648 C C . LEU A 1 82 ? -8.047 22.403 -10.730 1.00 80.12 82 LEU A C 1
ATOM 650 O O . LEU A 1 82 ? -9.075 22.682 -10.115 1.00 80.12 82 LEU A O 1
ATOM 654 N N . LEU A 1 83 ? -8.039 22.171 -12.047 1.00 83.81 83 LEU A N 1
ATOM 655 C CA . LEU A 1 83 ? -9.234 22.283 -12.888 1.00 83.81 83 LEU A CA 1
ATOM 656 C C . LEU A 1 83 ? -10.331 21.293 -12.460 1.00 83.81 83 LEU A C 1
ATOM 658 O O . LEU A 1 83 ? -11.493 21.671 -12.335 1.00 83.81 83 LEU A O 1
ATOM 662 N N . ALA A 1 84 ? -9.955 20.043 -12.168 1.00 84.31 84 ALA A N 1
ATOM 663 C CA . ALA A 1 84 ? -10.892 19.021 -11.700 1.00 84.31 84 ALA A CA 1
ATOM 664 C C . ALA A 1 84 ? -11.533 19.384 -10.348 1.00 84.31 84 ALA A C 1
ATOM 666 O O . ALA A 1 84 ? -12.704 19.089 -10.113 1.00 84.31 84 ALA A O 1
ATOM 667 N N . ARG A 1 85 ? -10.781 20.046 -9.460 1.00 86.31 85 ARG A N 1
ATOM 668 C CA . ARG A 1 85 ? -11.295 20.497 -8.164 1.00 86.31 85 ARG A CA 1
ATOM 669 C C . ARG A 1 85 ? -12.305 21.635 -8.313 1.00 86.31 85 ARG A C 1
ATOM 671 O O . ARG A 1 85 ? -13.352 21.580 -7.680 1.00 86.31 85 ARG A O 1
ATOM 678 N N . LEU A 1 86 ? -12.025 22.605 -9.184 1.00 85.69 86 LEU A N 1
ATOM 679 C CA . LEU A 1 86 ? -12.949 23.708 -9.468 1.00 85.69 86 LEU A CA 1
ATOM 680 C C . LEU A 1 86 ? -14.267 23.201 -10.072 1.00 85.69 86 LEU A C 1
ATOM 682 O O . LEU A 1 86 ? -15.338 23.610 -9.636 1.00 85.69 86 LEU A O 1
ATOM 686 N N . GLN A 1 87 ? -14.204 22.235 -10.993 1.00 89.00 87 GLN A N 1
ATOM 687 C CA . GLN A 1 87 ? -15.406 21.608 -11.559 1.00 89.00 87 GLN A CA 1
ATOM 688 C C . GLN A 1 87 ? -16.232 20.849 -10.509 1.00 89.00 87 GLN A C 1
ATOM 690 O O . GLN A 1 87 ? -17.461 20.862 -10.554 1.00 89.00 87 GLN A O 1
ATOM 695 N N . ALA A 1 88 ? -15.578 20.194 -9.544 1.00 84.88 88 ALA A N 1
ATOM 696 C CA . ALA A 1 88 ? -16.270 19.514 -8.451 1.00 84.88 88 ALA A CA 1
ATOM 697 C C . ALA A 1 88 ? -16.955 20.500 -7.485 1.00 84.88 88 ALA A C 1
ATOM 699 O O . ALA A 1 88 ? -18.058 20.224 -7.013 1.00 84.88 88 ALA A O 1
ATOM 700 N N . GLU A 1 89 ? -16.331 21.649 -7.212 1.00 87.19 89 GLU A N 1
ATOM 701 C CA . GLU A 1 89 ? -16.917 22.719 -6.392 1.00 87.19 89 GLU A CA 1
ATOM 702 C C . GLU A 1 89 ? -18.126 23.371 -7.093 1.00 87.19 89 GLU A C 1
ATOM 704 O O . GLU A 1 89 ? -19.159 23.597 -6.457 1.00 87.19 89 GLU A O 1
ATOM 709 N N . GLU A 1 90 ? -18.063 23.579 -8.414 1.00 85.94 90 GLU A N 1
ATOM 710 C CA . GLU A 1 90 ? -19.212 24.044 -9.208 1.00 85.94 90 GLU A CA 1
ATOM 711 C C . GLU A 1 90 ? -20.373 23.037 -9.196 1.00 85.94 90 GLU A C 1
ATOM 713 O O . GLU A 1 90 ? -21.527 23.430 -9.009 1.00 85.94 90 GLU A O 1
ATOM 718 N N . ALA A 1 91 ? -20.087 21.736 -9.315 1.00 83.38 91 ALA A N 1
ATOM 719 C CA . ALA A 1 91 ? -21.109 20.688 -9.263 1.00 83.38 91 ALA A CA 1
ATOM 720 C C . ALA A 1 91 ? -21.807 20.602 -7.891 1.00 83.38 91 ALA A C 1
ATOM 722 O O . ALA A 1 91 ? -23.005 20.330 -7.824 1.00 83.38 91 ALA A O 1
ATOM 723 N N . GLN A 1 92 ? -21.087 20.875 -6.796 1.00 78.19 92 GLN A N 1
ATOM 724 C CA . GLN A 1 92 ? -21.677 20.946 -5.454 1.00 78.19 92 GLN A CA 1
ATOM 725 C C . GLN A 1 92 ? -22.559 22.187 -5.267 1.00 78.19 92 GLN A C 1
ATOM 727 O O . GLN A 1 92 ? -23.594 22.094 -4.611 1.00 78.19 92 GLN A O 1
ATOM 732 N N . SER A 1 93 ? -22.203 23.325 -5.875 1.00 78.94 93 SER A N 1
ATOM 733 C CA . SER A 1 93 ? -23.054 24.529 -5.870 1.00 78.94 93 SER A CA 1
ATOM 734 C C . SER A 1 93 ? -24.314 24.394 -6.727 1.00 78.94 93 SER A C 1
ATOM 736 O O . SER A 1 93 ? -25.289 25.102 -6.489 1.00 78.94 93 SER A O 1
ATOM 738 N N . GLN A 1 94 ? -24.319 23.496 -7.716 1.00 78.00 94 GLN A N 1
ATOM 739 C CA . GLN A 1 94 ? -25.466 23.274 -8.600 1.00 78.00 94 GLN A CA 1
ATOM 740 C C . GLN A 1 94 ? -26.441 22.199 -8.110 1.00 78.00 94 GLN A C 1
ATOM 742 O O . GLN A 1 94 ? -27.419 21.933 -8.806 1.00 78.00 94 GLN A O 1
ATOM 747 N N . MET A 1 95 ? -26.236 21.593 -6.933 1.00 68.12 95 MET A N 1
ATOM 748 C CA . MET A 1 95 ? -27.245 20.691 -6.378 1.00 68.12 95 MET A CA 1
ATOM 749 C C . MET A 1 95 ? -28.499 21.490 -5.987 1.00 68.12 95 MET A C 1
ATOM 751 O O . MET A 1 95 ? -28.433 22.318 -5.074 1.00 68.12 95 MET A O 1
ATOM 755 N N . PRO A 1 96 ? -29.646 21.275 -6.662 1.00 64.81 96 PRO A N 1
ATOM 756 C CA . PRO A 1 96 ? -30.885 21.935 -6.297 1.00 64.81 96 PRO A CA 1
ATOM 757 C C . PRO A 1 96 ? -31.287 21.484 -4.893 1.00 64.81 96 PRO A C 1
ATOM 759 O O . PRO A 1 96 ? -31.232 20.298 -4.564 1.00 64.81 96 PRO A O 1
ATOM 762 N N . ALA A 1 97 ? -31.689 22.445 -4.062 1.00 60.84 97 ALA A N 1
ATOM 763 C CA . ALA A 1 97 ? -32.239 22.235 -2.727 1.00 60.84 97 ALA A CA 1
ATOM 764 C C . ALA A 1 97 ? -33.639 21.592 -2.800 1.00 60.84 97 ALA A C 1
ATOM 766 O O . ALA A 1 97 ? -34.626 22.156 -2.331 1.00 60.84 97 ALA A O 1
ATOM 767 N N . GLU A 1 98 ? -33.740 20.428 -3.437 1.00 55.25 98 GLU A N 1
ATOM 768 C CA . GLU A 1 98 ? -34.992 19.717 -3.650 1.00 55.25 98 GLU A CA 1
ATOM 769 C C . GLU A 1 98 ? -35.228 18.727 -2.502 1.00 55.25 98 GLU A C 1
ATOM 771 O O . GLU A 1 98 ? -34.881 17.552 -2.535 1.00 55.25 98 GLU A O 1
ATOM 776 N N . THR A 1 99 ? -35.837 19.299 -1.463 1.00 54.81 99 THR A N 1
ATOM 777 C CA . THR A 1 99 ? -36.967 18.718 -0.732 1.00 54.81 99 THR A CA 1
ATOM 778 C C . THR A 1 99 ? -36.671 17.537 0.202 1.00 54.81 99 THR A C 1
ATOM 780 O O . THR A 1 99 ? -36.830 16.363 -0.129 1.00 54.81 99 THR A O 1
ATOM 783 N N . LEU A 1 100 ? -36.414 17.898 1.467 1.00 53.00 100 LEU A N 1
ATOM 784 C CA . LEU A 1 100 ? -36.938 17.177 2.630 1.00 53.00 100 LEU A CA 1
ATOM 785 C C . LEU A 1 100 ? -38.449 16.955 2.449 1.00 53.00 100 LEU A C 1
ATOM 787 O O . LEU A 1 100 ? -39.213 17.914 2.495 1.00 53.00 100 LEU A O 1
ATOM 791 N N . ASN A 1 101 ? -38.871 15.707 2.271 1.00 59.72 101 ASN A N 1
ATOM 792 C CA . ASN A 1 101 ? -40.173 15.210 2.719 1.00 59.72 101 ASN A CA 1
ATOM 793 C C . ASN A 1 101 ? -40.162 13.681 2.643 1.00 59.72 101 ASN A C 1
ATOM 795 O O . ASN A 1 101 ? -40.608 13.083 1.665 1.00 59.72 101 ASN A O 1
ATOM 799 N N . GLN A 1 102 ? -39.626 13.044 3.683 1.00 54.78 102 GLN A N 1
ATOM 800 C CA . GLN A 1 102 ? -39.971 11.657 3.973 1.00 54.78 102 GLN A CA 1
ATOM 801 C C . GLN A 1 102 ? -41.110 11.664 4.998 1.00 54.78 102 GLN A C 1
ATOM 803 O O . GLN A 1 102 ? -40.946 12.275 6.055 1.00 54.78 102 GLN A O 1
ATOM 808 N N . PRO A 1 103 ? -42.261 11.042 4.693 1.00 60.19 103 PRO A N 1
ATOM 809 C CA . PRO A 1 103 ? -43.353 10.925 5.642 1.00 60.19 103 PRO A CA 1
ATOM 810 C C . PRO A 1 103 ? -42.953 9.979 6.776 1.00 60.19 103 PRO A C 1
ATOM 812 O O . PRO A 1 103 ? -42.645 8.804 6.554 1.00 60.19 103 PRO A O 1
ATOM 815 N N . GLU A 1 104 ? -42.982 10.521 7.991 1.00 59.22 104 GLU A N 1
ATOM 816 C CA . GLU A 1 104 ? -43.030 9.775 9.243 1.00 59.22 104 GLU A CA 1
ATOM 817 C C . GLU A 1 104 ? -44.154 8.740 9.135 1.00 59.22 104 GLU A C 1
ATOM 819 O O . GLU A 1 104 ? -45.335 9.074 9.052 1.00 59.22 104 GLU A O 1
ATOM 824 N N . SER A 1 105 ? -43.768 7.472 9.030 1.00 54.62 105 SER A N 1
ATOM 825 C CA . SER A 1 105 ? -44.694 6.347 9.084 1.00 54.62 105 SER A CA 1
ATOM 826 C C . SER A 1 105 ? -44.525 5.713 10.452 1.00 54.62 105 SER A C 1
ATOM 828 O O . SER A 1 105 ? -43.601 4.930 10.682 1.00 54.62 105 SER A O 1
ATOM 830 N N . ASP A 1 106 ? -45.399 6.140 11.356 1.00 64.94 106 ASP A N 1
ATOM 831 C CA . ASP A 1 106 ? -45.693 5.483 12.619 1.00 64.94 106 ASP A CA 1
ATOM 832 C C . ASP A 1 106 ? -46.113 4.014 12.408 1.00 64.94 106 ASP A C 1
ATOM 834 O O . ASP A 1 106 ? -46.556 3.619 11.333 1.00 64.94 106 ASP A O 1
ATOM 838 N N . GLU A 1 107 ? -46.020 3.243 13.495 1.00 62.78 107 GLU A N 1
ATOM 839 C CA . GLU A 1 107 ? -46.460 1.850 13.682 1.00 62.78 107 GLU A CA 1
ATOM 840 C C . GLU A 1 107 ? -45.499 0.721 13.276 1.00 62.78 107 GLU A C 1
ATOM 842 O O . GLU A 1 107 ? -45.672 0.052 12.262 1.00 62.78 107 GLU A O 1
ATOM 847 N N . VAL A 1 108 ? -44.635 0.322 14.221 1.00 55.19 108 VAL A N 1
ATOM 848 C CA . VAL A 1 108 ? -44.578 -1.101 14.609 1.00 55.19 108 VAL A CA 1
ATOM 849 C C . VAL A 1 108 ? -44.490 -1.212 16.130 1.00 55.19 108 VAL A C 1
ATOM 851 O O . VAL A 1 108 ? -43.448 -1.010 16.752 1.00 55.19 108 VAL A O 1
ATOM 854 N N . ALA A 1 109 ? -45.629 -1.543 16.731 1.00 54.31 109 ALA A N 1
ATOM 855 C CA . ALA A 1 109 ? -45.778 -1.811 18.146 1.00 54.31 109 ALA A CA 1
ATOM 856 C C . ALA A 1 109 ? -45.104 -3.134 18.570 1.00 54.31 109 ALA A C 1
ATOM 858 O O . ALA A 1 109 ? -45.252 -4.176 17.933 1.00 54.31 109 ALA A O 1
ATOM 859 N N . ALA A 1 110 ? -44.451 -3.072 19.732 1.00 55.56 110 ALA A N 1
ATOM 860 C CA . ALA A 1 110 ? -44.351 -4.139 20.729 1.00 55.56 110 ALA A CA 1
ATOM 861 C C . ALA A 1 110 ? -43.679 -5.470 20.325 1.00 55.56 110 ALA A C 1
ATOM 863 O O . ALA A 1 110 ? -44.304 -6.531 20.299 1.00 55.56 110 ALA A O 1
ATOM 864 N N . ARG A 1 111 ? -42.346 -5.460 20.200 1.00 49.56 111 ARG A N 1
ATOM 865 C CA . ARG A 1 111 ? -41.509 -6.600 20.619 1.00 49.56 111 ARG A CA 1
ATOM 866 C C . ARG A 1 111 ? -40.384 -6.074 21.501 1.00 49.56 111 ARG A C 1
ATOM 868 O O . ARG A 1 111 ? -39.692 -5.150 21.103 1.00 49.56 111 ARG A O 1
ATOM 875 N N . GLY A 1 112 ? -40.279 -6.621 22.712 1.00 55.53 112 GLY A N 1
ATOM 876 C CA . GLY A 1 112 ? -39.444 -6.119 23.803 1.00 55.53 112 GLY A CA 1
ATOM 877 C C . GLY A 1 112 ? -38.040 -5.716 23.364 1.00 55.53 112 GLY A C 1
ATOM 878 O O . GLY A 1 112 ? -37.211 -6.567 23.043 1.00 55.53 112 GLY A O 1
ATOM 879 N N . SER A 1 113 ? -37.796 -4.408 23.369 1.00 57.56 113 SER A N 1
ATOM 880 C CA . SER A 1 113 ? -36.491 -3.814 23.137 1.00 57.56 113 SER A CA 1
ATOM 881 C C . SER A 1 113 ? -35.561 -4.235 24.266 1.00 57.56 113 SER A C 1
ATOM 883 O O . SER A 1 113 ? -35.671 -3.756 25.394 1.00 57.56 113 SER A O 1
ATOM 885 N N . ILE A 1 114 ? -34.646 -5.152 23.961 1.00 68.88 114 ILE A N 1
ATOM 886 C CA . ILE A 1 114 ? -33.433 -5.323 24.755 1.00 68.88 114 ILE A CA 1
ATOM 887 C C . ILE A 1 114 ? -32.762 -3.942 24.751 1.00 68.88 114 ILE A C 1
ATOM 889 O O . ILE A 1 114 ? -32.597 -3.388 23.660 1.00 68.88 114 ILE A O 1
ATOM 893 N N . PRO A 1 115 ? -32.428 -3.348 25.909 1.00 64.69 115 PRO A N 1
ATOM 894 C CA . PRO A 1 115 ? -31.663 -2.114 25.947 1.00 64.69 115 PRO A CA 1
ATOM 895 C C . PRO A 1 115 ? -30.354 -2.378 25.208 1.00 64.69 115 PRO A C 1
ATOM 897 O O . PRO A 1 115 ? -29.484 -3.091 25.705 1.00 64.69 115 PRO A O 1
ATOM 900 N N . ILE A 1 116 ? -30.241 -1.871 23.982 1.00 66.31 116 ILE A N 1
ATOM 901 C CA . ILE A 1 116 ? -28.966 -1.821 23.281 1.00 66.31 116 ILE A CA 1
ATOM 902 C C . ILE A 1 116 ? -28.225 -0.693 23.992 1.00 66.31 116 ILE A C 1
ATOM 904 O O . ILE A 1 116 ? -28.333 0.471 23.617 1.00 66.31 116 ILE A O 1
ATOM 908 N N . GLU A 1 117 ? -27.598 -1.031 25.121 1.00 69.06 117 GLU A N 1
ATOM 909 C CA . GLU A 1 117 ? -26.660 -0.157 25.811 1.00 69.06 117 GLU A CA 1
ATOM 910 C C . GLU A 1 117 ? -25.693 0.376 24.757 1.00 69.06 117 GLU A C 1
ATOM 912 O O . GLU A 1 117 ? -25.080 -0.410 24.027 1.00 69.06 117 GLU A O 1
ATOM 917 N N . ASN A 1 118 ? -25.632 1.708 24.658 1.00 69.56 118 ASN A N 1
ATOM 918 C CA . ASN A 1 118 ? -24.724 2.475 23.813 1.00 69.56 118 ASN A CA 1
ATOM 919 C C . ASN A 1 118 ? -23.286 2.013 24.066 1.00 69.56 118 ASN A C 1
ATOM 921 O O . ASN A 1 118 ? -22.570 2.559 24.900 1.00 69.56 118 ASN A O 1
ATOM 925 N N . SER A 1 119 ? -22.888 0.955 23.377 1.00 75.50 119 SER A N 1
ATOM 926 C CA . SER A 1 119 ? -21.539 0.434 23.395 1.00 75.50 119 SER A CA 1
ATOM 927 C C . SER A 1 119 ? -20.793 1.271 22.377 1.00 75.50 119 SER A C 1
ATOM 929 O O . SER A 1 119 ? -21.054 1.174 21.176 1.00 75.50 119 SER A O 1
ATOM 931 N N . ASP A 1 120 ? -19.923 2.149 22.875 1.00 82.00 120 ASP A N 1
ATOM 932 C CA . ASP A 1 120 ? -19.062 2.966 22.032 1.00 82.00 120 ASP A CA 1
ATOM 933 C C . ASP A 1 120 ? -18.428 2.091 20.940 1.00 82.00 120 ASP A C 1
ATOM 935 O O . ASP A 1 120 ? -17.997 0.964 21.228 1.00 82.00 120 ASP A O 1
ATOM 939 N N . PRO A 1 121 ? -18.377 2.564 19.681 1.00 83.38 121 PRO A N 1
ATOM 940 C CA . PRO A 1 121 ? -17.846 1.778 18.582 1.00 83.38 121 PRO A CA 1
ATOM 941 C C . PRO A 1 121 ? -16.424 1.353 18.935 1.00 83.38 121 PRO A C 1
ATOM 943 O O . PRO A 1 121 ? -15.529 2.188 19.087 1.00 83.38 121 PRO A O 1
ATOM 946 N N . VAL A 1 122 ? -16.230 0.041 19.095 1.00 87.75 122 VAL A N 1
ATOM 947 C CA . VAL A 1 122 ? -14.934 -0.543 19.436 1.00 87.75 122 VAL A CA 1
ATOM 948 C C . VAL A 1 122 ? -13.953 -0.145 18.342 1.00 87.75 122 VAL A C 1
ATOM 950 O O . VAL A 1 122 ? -13.991 -0.675 17.230 1.00 87.75 122 VAL A O 1
ATOM 953 N N . GLN A 1 123 ? -13.085 0.816 18.654 1.00 89.12 123 GLN A N 1
ATOM 954 C CA . GLN A 1 123 ? -12.079 1.293 17.718 1.00 89.12 123 GLN A CA 1
ATOM 955 C C . GLN A 1 123 ? -11.176 0.112 17.346 1.00 89.12 123 GLN A C 1
ATOM 957 O O . GLN A 1 123 ? -10.579 -0.514 18.235 1.00 89.12 123 GLN A O 1
ATOM 962 N N . PRO A 1 124 ? -11.078 -0.250 16.055 1.00 92.31 124 PRO A N 1
ATOM 963 C CA . PRO A 1 124 ? -10.280 -1.389 15.651 1.00 92.31 124 PRO A CA 1
ATOM 964 C C . PRO A 1 124 ? -8.821 -1.139 16.022 1.00 92.31 124 PRO A C 1
ATOM 966 O O . PRO A 1 124 ? -8.290 -0.043 15.841 1.00 92.31 124 PRO A O 1
ATOM 969 N N . SER A 1 125 ? -8.137 -2.176 16.516 1.00 95.38 125 SER A N 1
ATOM 970 C CA . SER A 1 125 ? -6.704 -2.055 16.794 1.00 95.38 125 SER A CA 1
ATOM 971 C C . SER A 1 125 ? -5.956 -1.560 15.539 1.00 95.38 125 SER A C 1
ATOM 973 O O . SER A 1 125 ? -6.315 -1.965 14.425 1.00 95.38 125 SER A O 1
ATOM 975 N N . PRO A 1 126 ? -4.869 -0.774 15.673 1.00 94.88 126 PRO A N 1
ATOM 976 C CA . PRO A 1 126 ? -4.141 -0.220 14.523 1.00 94.88 126 PRO A CA 1
ATOM 977 C C . PRO A 1 126 ? -3.703 -1.273 13.496 1.00 94.88 126 PRO A C 1
ATOM 979 O O . PRO A 1 126 ? -3.589 -1.007 12.301 1.00 94.88 126 PRO A O 1
ATOM 982 N N . ARG A 1 127 ? -3.468 -2.507 13.958 1.00 95.44 127 ARG A N 1
ATOM 983 C CA . ARG A 1 127 ? -3.113 -3.640 13.103 1.00 95.44 127 ARG A CA 1
ATOM 984 C C . ARG A 1 127 ? -4.291 -4.135 12.263 1.00 95.44 127 ARG A C 1
ATOM 986 O O . ARG A 1 127 ? -4.081 -4.475 11.102 1.00 95.44 127 ARG A O 1
ATOM 993 N N . VAL A 1 128 ? -5.487 -4.204 12.848 1.00 97.06 128 VAL A N 1
ATOM 994 C CA . VAL A 1 128 ? -6.717 -4.602 12.145 1.00 97.06 128 VAL A CA 1
ATOM 995 C C . VAL A 1 128 ? -7.092 -3.531 11.130 1.00 97.06 128 VAL A C 1
ATOM 997 O O . VAL A 1 128 ? -7.329 -3.866 9.974 1.00 97.06 128 VAL A O 1
ATOM 1000 N N . PHE A 1 129 ? -7.022 -2.257 11.527 1.00 97.06 129 PHE A N 1
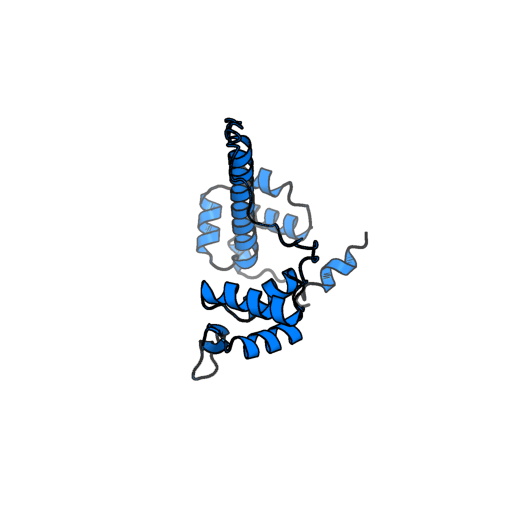ATOM 1001 C CA . PHE A 1 129 ? -7.231 -1.127 10.625 1.00 97.06 129 PHE A CA 1
ATOM 1002 C C . PHE A 1 129 ? -6.289 -1.181 9.412 1.00 97.06 129 PHE A C 1
ATOM 1004 O O . PHE A 1 129 ? -6.750 -1.196 8.277 1.00 97.06 129 PHE A O 1
ATOM 1011 N N . ALA A 1 130 ? -4.976 -1.324 9.631 1.00 98.25 130 ALA A N 1
ATOM 1012 C CA . ALA A 1 130 ? -4.007 -1.393 8.535 1.00 98.25 130 ALA A CA 1
ATOM 1013 C C . ALA A 1 130 ? -4.191 -2.622 7.624 1.00 98.25 130 ALA A C 1
ATOM 1015 O O . ALA A 1 130 ? -3.908 -2.553 6.429 1.00 98.25 130 ALA A O 1
ATOM 1016 N N . ALA A 1 131 ? -4.636 -3.757 8.174 1.00 98.31 131 ALA A N 1
ATOM 1017 C CA . ALA A 1 131 ? -4.939 -4.952 7.389 1.00 98.31 131 ALA A CA 1
ATOM 1018 C C . ALA A 1 131 ? -6.176 -4.758 6.508 1.00 98.31 131 ALA A C 1
ATOM 1020 O O . ALA A 1 131 ? -6.138 -5.140 5.340 1.00 98.31 131 ALA A O 1
ATOM 1021 N N . GLN A 1 132 ? -7.232 -4.148 7.050 1.00 97.94 132 GLN A N 1
ATOM 1022 C CA . GLN A 1 132 ? -8.439 -3.833 6.294 1.00 97.94 132 GLN A CA 1
ATOM 1023 C C . GLN A 1 132 ? -8.137 -2.810 5.195 1.00 97.94 132 GLN A C 1
ATOM 1025 O O . GLN A 1 132 ? -8.373 -3.093 4.027 1.00 97.94 132 GLN A O 1
ATOM 1030 N N . TRP A 1 133 ? -7.467 -1.713 5.549 1.00 98.19 133 TRP A N 1
ATOM 1031 C CA . TRP A 1 133 ? -7.026 -0.686 4.607 1.00 98.19 133 TRP A CA 1
ATOM 1032 C C . TRP A 1 133 ? -6.203 -1.262 3.444 1.00 98.19 133 TRP A C 1
ATOM 1034 O O . TRP A 1 133 ? -6.485 -0.991 2.279 1.00 98.19 133 TRP A O 1
ATOM 1044 N N . LEU A 1 134 ? -5.207 -2.112 3.735 1.00 98.38 134 LEU A N 1
ATOM 1045 C CA . LEU A 1 134 ? -4.369 -2.709 2.691 1.00 98.38 134 LEU A CA 1
ATOM 1046 C C . LEU A 1 134 ? -5.147 -3.711 1.825 1.00 98.38 134 LEU A C 1
ATOM 1048 O O . LEU A 1 134 ? -4.854 -3.842 0.637 1.00 98.38 134 LEU A O 1
ATOM 1052 N N . ARG A 1 135 ? -6.116 -4.430 2.405 1.00 98.25 135 ARG A N 1
ATOM 1053 C CA . ARG A 1 135 ? -6.995 -5.334 1.655 1.00 98.25 135 ARG A CA 1
ATOM 1054 C C . ARG A 1 135 ? -7.852 -4.547 0.672 1.00 98.25 135 ARG A C 1
ATOM 1056 O O . ARG A 1 135 ? -7.831 -4.891 -0.504 1.00 98.25 135 ARG A O 1
ATOM 1063 N N . ASP A 1 136 ? -8.528 -3.501 1.135 1.00 97.94 136 ASP A N 1
ATOM 1064 C CA . ASP A 1 136 ? -9.410 -2.675 0.304 1.00 97.94 136 ASP A CA 1
ATOM 1065 C C . ASP A 1 136 ? -8.623 -2.030 -0.846 1.00 97.94 136 ASP A C 1
ATOM 1067 O O . ASP A 1 136 ? -9.059 -2.042 -1.998 1.00 97.94 136 ASP A O 1
ATOM 1071 N N . LEU A 1 137 ? -7.401 -1.567 -0.557 1.00 98.00 137 LEU A N 1
ATOM 1072 C CA . LEU A 1 137 ? -6.498 -0.994 -1.553 1.00 98.00 137 LEU A CA 1
ATOM 1073 C C . LEU A 1 137 ? -6.078 -2.004 -2.637 1.00 98.00 137 LEU A C 1
ATOM 1075 O O . LEU A 1 137 ? -6.055 -1.659 -3.817 1.00 98.00 137 LEU A O 1
ATOM 1079 N N . LEU A 1 138 ? -5.728 -3.237 -2.248 1.00 98.00 138 LEU A N 1
ATOM 1080 C CA . LEU A 1 138 ? -5.261 -4.284 -3.170 1.00 98.00 138 LEU A CA 1
ATOM 1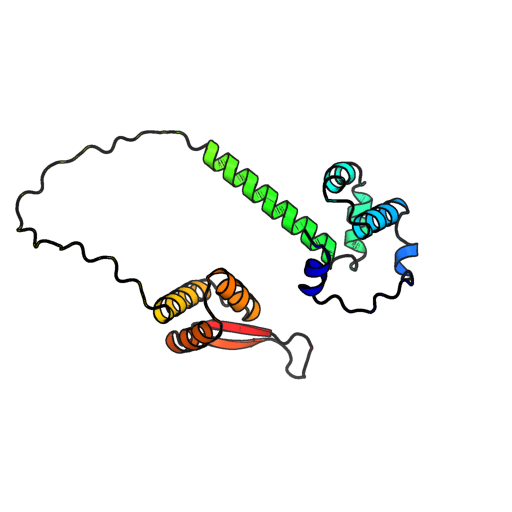081 C C . LEU A 1 138 ? -6.395 -5.075 -3.838 1.00 98.00 138 LEU A C 1
ATOM 1083 O O . LEU A 1 138 ? -6.135 -5.824 -4.781 1.00 98.00 138 LEU A O 1
ATOM 1087 N N . GLN A 1 139 ? -7.628 -4.949 -3.344 1.00 97.88 139 GLN A N 1
ATOM 1088 C CA . GLN A 1 139 ? -8.816 -5.550 -3.948 1.00 97.88 139 GLN A CA 1
ATOM 1089 C C . GLN A 1 139 ? -9.215 -4.834 -5.240 1.00 97.88 139 GLN A C 1
ATOM 1091 O O . GLN A 1 139 ? -9.746 -5.473 -6.144 1.00 97.88 139 GLN A O 1
ATOM 1096 N N . GLN A 1 140 ? -8.933 -3.533 -5.336 1.00 95.31 140 GLN A N 1
ATOM 1097 C CA . GLN A 1 140 ? -9.166 -2.755 -6.552 1.00 95.31 140 GLN A CA 1
ATOM 1098 C C . GLN A 1 140 ? -8.160 -3.130 -7.642 1.00 95.31 140 GLN A C 1
ATOM 1100 O O . GLN A 1 140 ? -8.546 -3.462 -8.759 1.00 95.31 140 GLN A O 1
ATOM 1105 N N . GLU A 1 141 ? -6.867 -3.106 -7.313 1.00 96.69 141 GLU A N 1
ATOM 1106 C CA . GLU A 1 141 ? -5.798 -3.422 -8.257 1.00 96.69 141 GLU A CA 1
ATOM 1107 C C . GLU A 1 141 ? -4.486 -3.798 -7.545 1.00 96.69 141 GLU A C 1
ATOM 1109 O O . GLU A 1 141 ? -4.209 -3.324 -6.436 1.00 96.69 141 GLU A O 1
ATOM 1114 N N . PRO A 1 142 ? -3.624 -4.616 -8.177 1.00 97.69 142 PRO A N 1
ATOM 1115 C CA . PRO A 1 142 ? -2.236 -4.748 -7.756 1.00 97.69 142 PRO A CA 1
ATOM 1116 C C . PRO A 1 142 ? -1.514 -3.397 -7.831 1.00 97.69 142 PRO A C 1
ATOM 1118 O O . PRO A 1 142 ? -1.571 -2.720 -8.854 1.00 97.69 142 PRO A O 1
ATOM 1121 N N . ARG A 1 143 ? -0.783 -3.022 -6.777 1.00 98.06 143 ARG A N 1
ATOM 1122 C CA . ARG A 1 143 ? -0.083 -1.726 -6.703 1.00 98.06 143 ARG A CA 1
ATOM 1123 C C . ARG A 1 143 ? 1.404 -1.872 -6.420 1.00 98.06 143 ARG A C 1
ATOM 1125 O O . ARG A 1 143 ? 1.849 -2.836 -5.787 1.00 98.06 143 ARG A O 1
ATOM 1132 N N . TRP A 1 144 ? 2.177 -0.885 -6.863 1.00 97.81 144 TRP A N 1
ATOM 1133 C CA . TRP A 1 144 ? 3.607 -0.796 -6.584 1.00 97.81 144 TRP A CA 1
ATOM 1134 C C . TRP A 1 144 ? 3.869 -0.572 -5.097 1.00 97.81 144 TRP A C 1
ATOM 1136 O O . TRP A 1 144 ? 3.160 0.165 -4.417 1.00 97.81 144 TRP A O 1
ATOM 1146 N N . VAL A 1 145 ? 4.932 -1.190 -4.585 1.00 98.06 145 VAL A N 1
ATOM 1147 C CA . VAL A 1 145 ? 5.286 -1.098 -3.159 1.00 98.06 145 VAL A CA 1
ATOM 1148 C C . VAL A 1 145 ? 5.609 0.335 -2.740 1.00 98.06 145 VAL A C 1
ATOM 1150 O O . VAL A 1 145 ? 5.264 0.728 -1.628 1.00 98.06 145 VAL A O 1
ATOM 1153 N N . ALA A 1 146 ? 6.241 1.110 -3.625 1.00 97.44 146 ALA A N 1
ATOM 1154 C CA . ALA A 1 146 ? 6.554 2.514 -3.373 1.00 97.44 146 ALA A CA 1
ATOM 1155 C C . ALA A 1 146 ? 5.279 3.341 -3.133 1.00 97.44 146 ALA A C 1
ATOM 1157 O O . ALA A 1 146 ? 5.184 4.029 -2.118 1.00 97.44 146 ALA A O 1
ATOM 1158 N N . ASP A 1 147 ? 4.273 3.182 -3.997 1.00 97.88 147 ASP A N 1
ATOM 1159 C CA . ASP A 1 147 ? 2.994 3.892 -3.892 1.00 97.88 147 ASP A CA 1
ATOM 1160 C C . ASP A 1 147 ? 2.233 3.482 -2.627 1.00 97.88 147 ASP A C 1
ATOM 1162 O O . ASP A 1 147 ? 1.721 4.328 -1.898 1.00 97.88 147 ASP A O 1
ATOM 1166 N N . ILE A 1 148 ? 2.222 2.183 -2.304 1.00 98.25 148 ILE A N 1
ATOM 1167 C CA . ILE A 1 148 ? 1.601 1.673 -1.074 1.00 98.25 148 ILE A CA 1
ATOM 1168 C C . ILE A 1 148 ? 2.254 2.298 0.170 1.00 98.25 148 ILE A C 1
ATOM 1170 O O . ILE A 1 148 ? 1.557 2.613 1.131 1.00 98.25 148 ILE A O 1
ATOM 1174 N N . PHE A 1 149 ? 3.578 2.487 0.183 1.00 98.31 149 PHE A N 1
ATOM 1175 C CA . PHE A 1 149 ? 4.275 3.118 1.310 1.00 98.31 149 PHE A CA 1
ATOM 1176 C C . PHE A 1 149 ? 3.990 4.614 1.424 1.00 98.31 149 PHE A C 1
ATOM 1178 O O . PHE A 1 149 ? 3.840 5.102 2.546 1.00 98.31 149 PHE A O 1
ATOM 1185 N N . ALA A 1 150 ? 3.890 5.323 0.299 1.00 98.12 150 ALA A N 1
ATOM 1186 C CA . ALA A 1 150 ? 3.494 6.726 0.284 1.00 98.12 150 ALA A CA 1
ATOM 1187 C C . ALA A 1 150 ? 2.074 6.896 0.850 1.00 98.12 150 ALA A C 1
ATOM 1189 O O . ALA A 1 150 ? 1.892 7.590 1.850 1.00 98.12 150 ALA A O 1
ATOM 1190 N N . LEU A 1 151 ? 1.106 6.143 0.318 1.00 97.81 151 LEU A N 1
ATOM 1191 C CA . LEU A 1 151 ? -0.285 6.166 0.779 1.00 97.81 151 LEU A CA 1
ATOM 1192 C C . LEU A 1 151 ? -0.418 5.737 2.249 1.00 97.81 151 LEU A C 1
ATOM 1194 O O . LEU A 1 151 ? -1.193 6.318 3.006 1.00 97.81 151 LEU A O 1
ATOM 1198 N N . ALA A 1 152 ? 0.356 4.744 2.695 1.00 98.12 152 ALA A N 1
ATOM 1199 C CA . ALA A 1 152 ? 0.351 4.324 4.095 1.00 98.12 152 ALA A CA 1
ATOM 1200 C C . ALA A 1 152 ? 0.838 5.444 5.025 1.00 98.12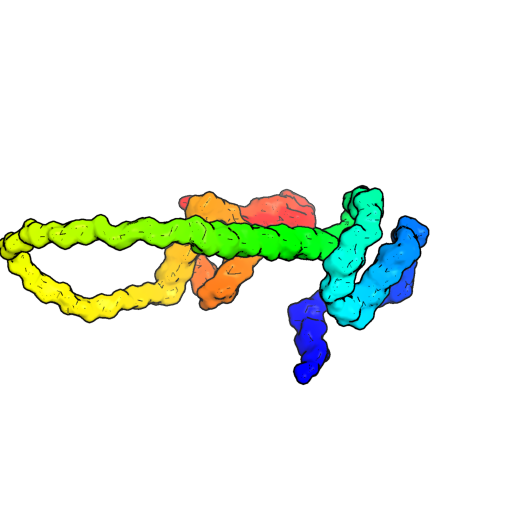 152 ALA A C 1
ATOM 1202 O O . ALA A 1 152 ? 0.248 5.656 6.084 1.00 98.12 152 ALA A O 1
ATOM 1203 N N . LYS A 1 153 ? 1.880 6.184 4.624 1.00 98.06 153 LYS A N 1
ATOM 1204 C CA . LYS A 1 153 ? 2.398 7.329 5.383 1.00 98.06 153 LYS A CA 1
ATOM 1205 C C . LYS A 1 153 ? 1.355 8.443 5.494 1.00 98.06 153 LYS A C 1
ATOM 1207 O O . LYS A 1 153 ? 1.186 8.984 6.582 1.00 98.06 153 LYS A O 1
ATOM 1212 N N . GLU A 1 154 ? 0.637 8.736 4.412 1.00 97.88 154 GLU A N 1
ATOM 1213 C CA . GLU A 1 154 ? -0.461 9.716 4.393 1.00 97.88 154 GLU A CA 1
ATOM 1214 C C . GLU A 1 154 ? -1.611 9.327 5.335 1.00 97.88 154 GLU A C 1
ATOM 1216 O O . GLU A 1 154 ? -2.208 10.189 5.969 1.00 97.88 154 GLU A O 1
ATOM 1221 N N . ASN A 1 155 ? -1.864 8.025 5.505 1.00 97.06 155 ASN A N 1
ATOM 1222 C CA . ASN A 1 155 ? -2.880 7.489 6.418 1.00 97.06 155 ASN A CA 1
ATOM 1223 C C . ASN A 1 155 ? -2.359 7.237 7.851 1.00 97.06 155 ASN A C 1
ATOM 1225 O O . ASN A 1 155 ? -3.037 6.598 8.655 1.00 97.06 155 ASN A O 1
ATOM 1229 N N . GLY A 1 156 ? -1.139 7.675 8.186 1.00 97.75 156 GLY A N 1
ATOM 1230 C CA . GLY A 1 156 ? -0.554 7.477 9.519 1.00 97.75 156 GLY A CA 1
ATOM 1231 C C . GLY A 1 156 ? -0.190 6.020 9.853 1.00 97.75 156 GLY A C 1
ATOM 1232 O O . GLY A 1 156 ? 0.027 5.679 11.017 1.00 97.75 156 GLY A O 1
ATOM 1233 N N . ILE A 1 157 ? -0.098 5.137 8.855 1.00 98.38 157 ILE A N 1
ATOM 1234 C CA . ILE A 1 157 ? 0.258 3.726 9.035 1.00 98.38 157 ILE A CA 1
ATOM 1235 C C . ILE A 1 157 ? 1.778 3.569 8.927 1.00 98.38 157 ILE A C 1
ATOM 1237 O O . ILE A 1 157 ? 2.386 3.802 7.883 1.00 98.38 157 ILE A O 1
ATOM 1241 N N . SER A 1 158 ? 2.418 3.095 9.998 1.00 98.19 158 SER A N 1
ATOM 1242 C CA . SER A 1 158 ? 3.860 2.823 9.971 1.00 98.19 158 SER A CA 1
ATOM 1243 C C . SER A 1 158 ? 4.213 1.647 9.048 1.00 98.19 158 SER A C 1
ATOM 1245 O O . SER A 1 158 ? 3.485 0.655 8.949 1.00 98.19 158 SER A O 1
ATOM 1247 N N . ILE A 1 159 ? 5.398 1.695 8.427 1.00 98.06 159 ILE A N 1
ATOM 1248 C CA . ILE A 1 159 ? 5.890 0.636 7.524 1.00 98.06 159 ILE A CA 1
ATOM 1249 C C . ILE A 1 159 ? 5.956 -0.727 8.238 1.00 98.06 159 ILE A C 1
ATOM 1251 O O . ILE A 1 159 ? 5.668 -1.769 7.644 1.00 98.06 159 ILE A O 1
ATOM 1255 N N . ALA A 1 160 ? 6.315 -0.742 9.526 1.00 98.06 160 ALA A N 1
ATOM 1256 C CA . ALA A 1 160 ? 6.356 -1.964 10.326 1.00 98.06 160 ALA A CA 1
ATOM 1257 C C . ALA A 1 160 ? 4.957 -2.580 10.502 1.00 98.06 160 ALA A C 1
ATOM 1259 O O . ALA A 1 160 ? 4.794 -3.793 10.330 1.00 98.06 160 ALA A O 1
ATOM 1260 N N . THR A 1 161 ? 3.943 -1.756 10.791 1.00 98.25 161 THR A N 1
ATOM 1261 C CA . THR A 1 161 ? 2.540 -2.188 10.858 1.00 98.25 161 THR A CA 1
ATOM 1262 C C . THR A 1 161 ? 2.073 -2.708 9.503 1.00 98.25 161 THR A C 1
ATOM 1264 O O . THR A 1 161 ? 1.482 -3.785 9.440 1.00 98.25 161 THR A O 1
ATOM 1267 N N . LEU A 1 162 ? 2.429 -2.028 8.412 1.00 98.31 162 LEU A N 1
ATOM 1268 C CA . LEU A 1 162 ? 2.047 -2.426 7.061 1.00 98.31 162 LEU A CA 1
ATOM 1269 C C . LEU A 1 162 ? 2.639 -3.782 6.645 1.00 98.31 162 LEU A C 1
ATOM 1271 O O . LEU A 1 162 ? 1.940 -4.634 6.100 1.00 98.31 162 LEU A O 1
ATOM 1275 N N . LYS A 1 163 ? 3.911 -4.048 6.972 1.00 97.69 163 LYS A N 1
ATOM 1276 C CA . LYS A 1 163 ? 4.541 -5.362 6.737 1.00 97.69 163 LYS A CA 1
ATOM 1277 C C . LYS A 1 163 ? 3.844 -6.487 7.515 1.00 97.69 163 LYS A C 1
ATOM 1279 O O . LYS A 1 163 ? 3.711 -7.597 7.000 1.00 97.69 163 LYS A O 1
ATOM 1284 N N . ARG A 1 164 ? 3.375 -6.214 8.740 1.00 98.06 164 ARG A N 1
ATOM 1285 C CA . ARG A 1 164 ? 2.588 -7.172 9.543 1.00 98.06 164 ARG A CA 1
ATOM 1286 C C . ARG A 1 164 ? 1.190 -7.382 8.957 1.00 98.06 164 ARG A C 1
ATOM 1288 O O . ARG A 1 164 ? 0.740 -8.525 8.901 1.00 98.06 164 ARG A O 1
ATOM 1295 N N . ALA A 1 165 ? 0.545 -6.307 8.503 1.00 97.94 165 ALA A N 1
ATOM 1296 C CA . ALA A 1 165 ? -0.758 -6.322 7.842 1.00 97.94 165 ALA A CA 1
ATOM 1297 C C . ALA A 1 165 ? -0.730 -7.148 6.546 1.00 97.94 165 ALA A C 1
ATOM 1299 O O . ALA A 1 165 ? -1.572 -8.021 6.340 1.00 97.94 165 ALA A O 1
ATOM 1300 N N . LYS A 1 166 ? 0.314 -6.971 5.728 1.00 98.12 166 LYS A N 1
ATOM 1301 C CA . LYS A 1 166 ? 0.563 -7.769 4.521 1.00 98.12 166 LYS A CA 1
ATOM 1302 C C . LYS A 1 166 ? 0.554 -9.276 4.809 1.00 98.12 166 LYS A C 1
ATOM 1304 O O . LYS A 1 166 ? -0.062 -10.039 4.069 1.00 98.12 166 LYS A O 1
ATOM 1309 N N . LYS A 1 167 ? 1.204 -9.706 5.903 1.00 97.81 167 LYS A N 1
ATOM 1310 C CA . LYS A 1 167 ? 1.226 -11.118 6.326 1.00 97.81 167 LYS A CA 1
ATOM 1311 C C . LYS A 1 167 ? -0.162 -11.613 6.746 1.00 97.81 167 LYS A C 1
ATOM 1313 O O . LYS A 1 167 ? -0.506 -12.740 6.417 1.00 97.81 167 LYS A O 1
ATOM 1318 N N . SER A 1 168 ? -0.962 -10.798 7.442 1.00 97.81 168 SER A N 1
ATOM 1319 C CA . SER A 1 168 ? -2.314 -11.203 7.866 1.00 97.81 168 SER A CA 1
ATOM 1320 C C . SER A 1 168 ? -3.310 -11.341 6.718 1.00 97.81 168 SER A C 1
ATOM 1322 O O . SER A 1 168 ? -4.221 -12.152 6.824 1.00 97.81 168 SER A O 1
ATOM 1324 N N . ILE A 1 169 ? -3.142 -10.586 5.628 1.00 97.88 169 ILE A N 1
ATOM 1325 C CA . ILE A 1 169 ? -4.026 -10.673 4.452 1.00 97.88 169 ILE A CA 1
ATOM 1326 C C . ILE A 1 169 ? -3.491 -11.609 3.357 1.00 97.88 169 ILE A C 1
ATOM 1328 O O . ILE A 1 169 ? -4.063 -11.667 2.276 1.00 97.88 169 ILE A O 1
ATOM 1332 N N . ASN A 1 170 ? -2.382 -12.310 3.618 1.00 97.88 170 ASN A N 1
ATOM 1333 C CA . ASN A 1 170 ? -1.706 -13.199 2.669 1.00 97.88 170 ASN A CA 1
ATOM 1334 C C . ASN A 1 170 ? -1.361 -12.543 1.311 1.00 97.88 170 ASN A C 1
ATOM 1336 O O . ASN A 1 170 ? -1.399 -13.189 0.265 1.00 97.88 170 ASN A O 1
ATOM 1340 N N . ALA A 1 171 ? -1.010 -11.252 1.309 1.00 98.25 171 ALA A N 1
ATOM 1341 C CA . ALA A 1 171 ? -0.630 -10.563 0.079 1.00 98.25 171 ALA A CA 1
ATOM 1342 C C . ALA A 1 171 ? 0.746 -11.036 -0.423 1.00 98.25 171 ALA A C 1
ATOM 1344 O O . ALA A 1 171 ? 1.727 -11.107 0.331 1.00 98.25 171 ALA A O 1
ATOM 1345 N N . LYS A 1 172 ? 0.837 -11.319 -1.724 1.00 98.19 172 LYS A N 1
ATOM 1346 C CA . LYS A 1 172 ? 2.056 -11.787 -2.395 1.00 98.19 172 LYS A CA 1
ATOM 1347 C C . LYS A 1 172 ? 2.857 -10.604 -2.930 1.00 98.19 172 LYS A C 1
ATOM 1349 O O . LYS A 1 172 ? 2.295 -9.628 -3.417 1.00 98.19 172 LYS A O 1
ATOM 1354 N N . SER A 1 173 ? 4.183 -10.703 -2.844 1.00 98.00 173 SER A N 1
ATOM 1355 C CA . SER A 1 173 ? 5.095 -9.776 -3.520 1.00 98.00 173 SER A CA 1
ATOM 1356 C C . SER A 1 173 ? 5.582 -10.403 -4.804 1.00 98.00 173 SER A C 1
ATOM 1358 O O . SER A 1 173 ? 6.097 -11.519 -4.786 1.00 98.00 173 SER A O 1
ATOM 1360 N N . THR A 1 174 ? 5.459 -9.672 -5.897 1.00 96.62 174 THR A N 1
ATOM 1361 C CA . THR A 1 174 ? 5.967 -10.104 -7.190 1.00 96.62 174 THR A CA 1
ATOM 1362 C C . THR A 1 174 ? 6.893 -9.022 -7.724 1.00 96.62 174 THR A C 1
ATOM 1364 O O . THR A 1 174 ? 6.631 -7.825 -7.589 1.00 96.62 174 THR A O 1
ATOM 1367 N N . LYS A 1 175 ? 8.030 -9.461 -8.258 1.00 94.75 175 LYS A N 1
ATOM 1368 C CA . LYS A 1 175 ? 9.023 -8.601 -8.889 1.00 94.75 175 LYS A CA 1
ATOM 1369 C C . LYS A 1 175 ? 8.727 -8.566 -10.387 1.00 94.75 175 LYS A C 1
ATOM 1371 O O . LYS A 1 175 ? 8.584 -9.625 -10.993 1.00 94.75 175 LYS A O 1
ATOM 1376 N N . ILE A 1 176 ? 8.622 -7.373 -10.959 1.00 93.62 176 ILE A N 1
ATOM 1377 C CA . ILE A 1 176 ? 8.564 -7.144 -12.408 1.00 93.62 176 ILE A CA 1
ATOM 1378 C C . ILE A 1 176 ? 9.894 -6.526 -12.822 1.00 93.62 176 ILE A C 1
ATOM 1380 O O . ILE A 1 176 ? 10.425 -5.670 -12.116 1.00 93.62 176 ILE A O 1
ATOM 1384 N N . GLY A 1 177 ? 10.420 -6.975 -13.958 1.00 88.44 177 GLY A N 1
ATOM 1385 C CA . GLY A 1 177 ? 11.662 -6.470 -14.535 1.00 88.44 177 GLY A CA 1
ATOM 1386 C C . GLY A 1 177 ? 12.895 -7.319 -14.208 1.00 88.44 177 GLY A C 1
ATOM 1387 O O . GLY A 1 177 ? 13.010 -7.907 -13.131 1.00 88.44 177 GLY A O 1
ATOM 1388 N N . GLY A 1 178 ? 13.804 -7.363 -15.189 1.00 70.44 178 GLY A N 1
ATOM 1389 C CA . GLY A 1 178 ? 15.209 -7.771 -15.093 1.00 70.44 178 GLY A CA 1
ATOM 1390 C C . GLY A 1 178 ? 15.503 -9.225 -14.708 1.00 70.44 178 GLY A C 1
ATOM 1391 O O . GLY A 1 178 ? 15.784 -9.501 -13.544 1.00 70.44 178 GLY A O 1
ATOM 1392 N N . TYR A 1 179 ? 15.591 -10.126 -15.697 1.00 68.06 179 TYR A N 1
ATOM 1393 C CA . TYR A 1 179 ? 16.251 -11.437 -15.532 1.00 68.06 179 TYR A CA 1
ATOM 1394 C C . TYR A 1 179 ? 17.785 -11.292 -15.381 1.00 68.06 179 TYR A C 1
ATOM 1396 O O . TYR A 1 179 ? 18.431 -12.145 -14.783 1.00 68.06 179 TYR A O 1
ATOM 1404 N N . PHE A 1 180 ? 18.356 -10.169 -15.848 1.00 76.88 180 PHE A N 1
ATOM 1405 C CA . PHE A 1 180 ? 19.800 -9.880 -15.854 1.00 76.88 180 PHE A CA 1
ATOM 1406 C C . PHE A 1 180 ? 20.161 -8.495 -15.281 1.00 76.88 180 PHE A C 1
ATOM 1408 O O . PHE A 1 180 ? 21.023 -7.805 -15.808 1.00 76.88 180 PHE A O 1
ATOM 1415 N N . GLY A 1 181 ? 19.492 -8.052 -14.212 1.00 66.31 181 GLY A N 1
ATOM 1416 C CA . GLY A 1 181 ? 19.902 -6.818 -13.520 1.00 66.31 181 GLY A CA 1
ATOM 1417 C C . GLY A 1 181 ? 19.602 -5.512 -14.265 1.00 66.31 181 GLY A C 1
ATOM 1418 O O . GLY A 1 181 ? 20.244 -4.508 -13.989 1.00 66.31 181 GLY A O 1
ATOM 1419 N N . GLY A 1 182 ? 18.625 -5.511 -15.178 1.00 75.38 182 GLY A N 1
ATOM 1420 C CA . GLY A 1 182 ? 18.126 -4.270 -15.777 1.00 75.38 182 GLY A CA 1
A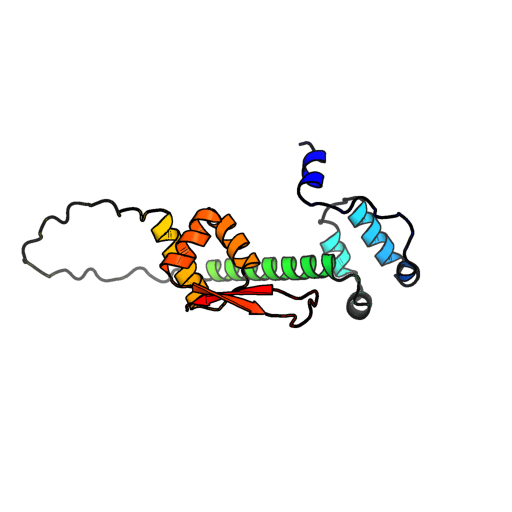TOM 1421 C C . GLY A 1 182 ? 17.628 -3.291 -14.708 1.00 75.38 182 GLY A C 1
ATOM 1422 O O . GLY A 1 182 ? 17.046 -3.710 -13.706 1.00 75.38 182 GLY A O 1
ATOM 1423 N N . GLU A 1 183 ? 17.854 -1.999 -14.933 1.00 81.00 183 GLU A N 1
ATOM 1424 C CA . GLU A 1 183 ? 17.607 -0.911 -13.972 1.00 81.00 183 GLU A CA 1
ATOM 1425 C C . GLU A 1 183 ? 16.125 -0.775 -13.564 1.00 81.00 183 GLU A C 1
ATOM 1427 O O . GLU A 1 183 ? 15.809 -0.269 -12.489 1.00 81.00 183 GLU A O 1
ATOM 1432 N N . ASP A 1 184 ? 15.205 -1.353 -14.339 1.00 85.38 184 ASP A N 1
ATOM 1433 C CA . ASP A 1 184 ? 13.757 -1.267 -14.123 1.00 85.38 184 ASP A CA 1
ATOM 1434 C C . ASP A 1 184 ? 13.160 -2.390 -13.262 1.00 85.38 184 ASP A C 1
ATOM 1436 O O . ASP A 1 184 ? 12.022 -2.825 -13.466 1.00 85.38 184 ASP A O 1
ATOM 1440 N N . THR A 1 185 ? 13.896 -2.893 -12.269 1.00 92.38 185 THR A N 1
ATOM 1441 C CA . THR A 1 185 ? 13.295 -3.849 -11.326 1.00 92.38 185 THR A CA 1
ATOM 1442 C C . THR A 1 185 ? 12.366 -3.146 -10.338 1.00 92.38 185 THR A C 1
ATOM 1444 O O . THR A 1 185 ? 12.793 -2.313 -9.540 1.00 92.38 185 THR A O 1
ATOM 1447 N N . ARG A 1 186 ? 11.081 -3.514 -10.339 1.00 94.81 186 ARG A N 1
ATOM 1448 C CA . ARG A 1 186 ? 10.071 -2.952 -9.431 1.00 94.81 186 ARG A CA 1
ATOM 1449 C C . ARG A 1 186 ? 9.283 -4.049 -8.731 1.00 94.81 186 ARG A C 1
ATOM 1451 O O . ARG A 1 186 ? 9.017 -5.114 -9.285 1.00 94.81 186 ARG A O 1
ATOM 1458 N N . TRP A 1 187 ? 8.901 -3.784 -7.487 1.00 96.69 187 TRP A N 1
ATOM 1459 C CA . TRP A 1 187 ? 8.077 -4.688 -6.689 1.00 96.69 187 TRP A CA 1
ATOM 1460 C C . TRP A 1 187 ? 6.644 -4.189 -6.646 1.00 96.69 187 TRP A C 1
ATOM 1462 O O . TRP A 1 187 ? 6.404 -3.020 -6.344 1.00 96.69 187 TRP A O 1
ATOM 1472 N N . PHE A 1 188 ? 5.700 -5.096 -6.861 1.00 97.44 188 PHE A N 1
ATOM 1473 C CA . PHE A 1 188 ? 4.283 -4.842 -6.643 1.00 97.44 188 PHE A CA 1
ATOM 1474 C C . PHE A 1 188 ? 3.694 -5.884 -5.695 1.00 97.44 188 PHE A C 1
ATOM 1476 O O . PHE A 1 188 ? 4.224 -6.994 -5.540 1.00 97.44 188 PHE A O 1
ATOM 1483 N N . TRP A 1 189 ? 2.626 -5.504 -5.003 1.00 98.44 189 TRP A N 1
ATOM 1484 C CA . TRP A 1 189 ? 1.855 -6.395 -4.144 1.00 98.44 189 TRP A CA 1
ATOM 1485 C C . TRP A 1 189 ? 0.496 -6.684 -4.775 1.00 98.44 189 TRP A C 1
ATOM 1487 O O . TRP A 1 189 ? -0.092 -5.827 -5.428 1.00 98.44 189 TRP A O 1
ATOM 1497 N N . ARG A 1 190 ? 0.003 -7.904 -4.561 1.00 98.00 190 ARG A N 1
ATOM 1498 C CA . ARG A 1 190 ? -1.348 -8.341 -4.937 1.00 98.00 190 ARG A CA 1
ATOM 1499 C C . ARG A 1 190 ? -1.931 -9.246 -3.860 1.00 98.00 190 ARG A C 1
ATOM 1501 O O . ARG A 1 190 ? -1.170 -9.881 -3.123 1.00 98.00 190 ARG A O 1
ATOM 1508 N N . LEU A 1 191 ? -3.257 -9.337 -3.790 1.00 97.44 191 LEU A N 1
ATOM 1509 C CA . LEU A 1 191 ? -3.916 -10.374 -2.995 1.00 97.44 191 LEU A CA 1
ATOM 1510 C C . LEU A 1 191 ? -3.550 -11.758 -3.559 1.00 97.44 191 LEU A C 1
ATOM 1512 O O . LEU A 1 191 ? -3.406 -11.928 -4.774 1.00 97.44 191 LEU A O 1
ATOM 1516 N N . GLY A 1 192 ? -3.226 -12.677 -2.648 1.00 89.75 192 GLY A N 1
ATOM 1517 C CA . GLY A 1 192 ? -2.585 -13.959 -2.943 1.00 89.75 192 GLY A CA 1
ATOM 1518 C C . GLY A 1 192 ? -3.543 -15.095 -3.221 1.00 89.75 192 GLY A C 1
ATOM 1519 O O . GLY A 1 192 ? -4.682 -15.046 -2.722 1.00 89.75 192 GLY A O 1
#

Secondary structure (DSSP, 8-state):
--GGGTGGGS---S----PPPTTGGGS-HHHHHHHHHHHTT--THHHHHHHTTS-HHHHHHHHHTSSSHHHHHHHHHHHHHHHHHHHHHHHHHT----------------S-----------PPPHHHHHHHHHHHHHHH--EEHHHHHHHHHHTT--HHHHHHHHHHTTPEEEEES-TT--TT-EEEEE--

Foldseek 3Di:
DDPVVVCVVDDDPPDPDPDPDPVVVPQDPVVVVVVVCVVVVVDDPVCVVVVVVDPVVNVVVVVVVPPVCPVVVVVVVVVVVVVVVVVVVVVVVPDPPDDDDDDDDDDDDDDDDDPPPCDPPPDDDLLVVLLVVVCVVQVVHKAFPVVVCVVCVVVVHDPVSNVSSCVVQVKDKDWDDDPPPPPPITIIIHRD